Protein AF-A0A838D7S0-F1 (afdb_monomer)

Structure (mmCIF, N/CA/C/O backbone):
data_AF-A0A838D7S0-F1
#
_entry.id   AF-A0A838D7S0-F1
#
loop_
_atom_site.group_PDB
_atom_site.id
_atom_site.type_symbol
_atom_site.label_atom_id
_atom_site.label_alt_id
_atom_site.label_comp_id
_atom_site.label_asym_id
_atom_site.label_entity_id
_atom_site.label_seq_id
_atom_site.pdbx_PDB_ins_code
_atom_site.Cartn_x
_atom_site.Cartn_y
_atom_site.Cartn_z
_atom_site.occupancy
_atom_site.B_iso_or_equiv
_atom_site.auth_seq_id
_atom_site.auth_comp_id
_atom_site.auth_asym_id
_atom_site.auth_atom_id
_atom_site.pdbx_PDB_model_num
ATOM 1 N N . MET A 1 1 ? -41.558 -46.606 50.117 1.00 39.88 1 MET A N 1
ATOM 2 C CA . MET A 1 1 ? -41.302 -47.837 49.340 1.00 39.88 1 MET A CA 1
ATOM 3 C C . MET A 1 1 ? -42.315 -47.843 48.198 1.00 39.88 1 MET A C 1
ATOM 5 O O . MET A 1 1 ? -43.481 -48.029 48.476 1.00 39.88 1 MET A O 1
ATOM 9 N N . GLY A 1 2 ? -42.023 -47.501 46.951 1.00 41.69 2 GLY A N 1
ATOM 10 C CA . GLY A 1 2 ? -40.808 -47.025 46.317 1.00 41.69 2 GLY A CA 1
ATOM 11 C C . GLY A 1 2 ? -41.135 -46.586 44.879 1.00 41.69 2 GLY A C 1
ATOM 12 O O . GLY A 1 2 ? -41.833 -47.300 44.173 1.00 41.69 2 GLY A O 1
ATOM 13 N N . ILE A 1 3 ? -40.565 -45.432 44.517 1.00 38.88 3 ILE A N 1
ATOM 14 C CA . ILE A 1 3 ? -39.981 -45.065 43.216 1.00 38.88 3 ILE A CA 1
ATOM 15 C C . ILE A 1 3 ? -40.944 -44.690 42.070 1.00 38.88 3 ILE A C 1
ATOM 17 O O . ILE A 1 3 ? -41.401 -45.521 41.290 1.00 38.88 3 ILE A O 1
ATOM 21 N N . GLU A 1 4 ? -41.126 -43.371 41.928 1.00 37.75 4 GLU A N 1
ATOM 22 C CA . GLU A 1 4 ? -41.475 -42.669 40.6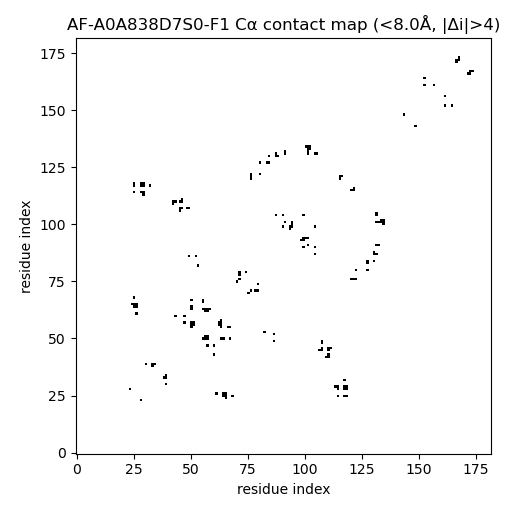89 1.00 37.75 4 GLU A CA 1
ATOM 23 C C . GLU A 1 4 ? -40.394 -42.905 39.620 1.00 37.75 4 GLU A C 1
ATOM 25 O O . GLU A 1 4 ? -39.225 -42.564 39.814 1.00 37.75 4 GLU A O 1
ATOM 30 N N . LEU A 1 5 ? -40.774 -43.461 38.467 1.00 42.19 5 LEU A N 1
ATOM 31 C CA . LEU A 1 5 ? -39.909 -43.519 37.288 1.00 42.19 5 LEU A CA 1
ATOM 32 C C . LEU A 1 5 ? -40.133 -42.267 36.438 1.00 42.19 5 LEU A C 1
ATOM 34 O O . LEU A 1 5 ? -40.951 -42.234 35.519 1.00 42.19 5 LEU A O 1
ATOM 38 N N . VAL A 1 6 ? -39.371 -41.228 36.781 1.00 43.28 6 VAL A N 1
ATOM 39 C CA . VAL A 1 6 ? -39.124 -40.047 35.951 1.00 43.28 6 VAL A CA 1
ATOM 40 C C . VAL A 1 6 ? -38.513 -40.514 34.628 1.00 43.28 6 VAL A C 1
ATOM 42 O O . VAL A 1 6 ? -37.365 -40.952 34.571 1.00 43.28 6 VAL A O 1
ATOM 45 N N . ASN A 1 7 ? -39.287 -40.432 33.549 1.00 43.03 7 ASN A N 1
ATOM 46 C CA . ASN A 1 7 ? -38.827 -40.746 32.202 1.00 43.03 7 ASN A CA 1
ATOM 47 C C . ASN A 1 7 ? -38.016 -39.557 31.657 1.00 43.03 7 ASN A C 1
ATOM 49 O O . ASN A 1 7 ? -38.547 -38.686 30.968 1.00 43.03 7 ASN A O 1
ATOM 53 N N . GLN A 1 8 ? -36.730 -39.504 32.013 1.00 41.41 8 GLN A N 1
ATOM 54 C CA . GLN A 1 8 ? -35.749 -38.612 31.397 1.00 41.41 8 GLN A CA 1
ATOM 55 C C . GLN A 1 8 ? -35.474 -39.090 29.966 1.00 41.41 8 GLN A C 1
ATOM 57 O O . GLN A 1 8 ? -34.645 -39.969 29.731 1.00 41.41 8 GLN A O 1
ATOM 62 N N . ARG A 1 9 ? -36.173 -38.515 28.983 1.00 39.78 9 ARG A N 1
ATOM 63 C CA . ARG A 1 9 ? -35.708 -38.561 27.594 1.00 39.78 9 ARG A CA 1
ATOM 64 C C . ARG A 1 9 ? -34.723 -37.419 27.397 1.00 39.78 9 ARG A C 1
ATOM 66 O O . ARG A 1 9 ? -35.103 -36.257 27.406 1.00 39.78 9 ARG A O 1
ATOM 73 N N . ASN A 1 10 ? -33.461 -37.810 27.261 1.00 39.22 10 ASN A N 1
ATOM 74 C CA . ASN A 1 10 ? -32.309 -36.979 26.946 1.00 39.22 10 ASN A CA 1
ATOM 75 C C . ASN A 1 10 ? -32.583 -36.047 25.754 1.00 39.22 10 ASN A C 1
ATOM 77 O O . ASN A 1 10 ? -32.476 -36.461 24.598 1.00 39.22 10 ASN A O 1
ATOM 81 N N . GLU A 1 11 ? -32.872 -34.778 26.029 1.00 40.34 11 GLU A N 1
ATOM 82 C CA . GLU A 1 11 ? -32.582 -33.711 25.079 1.00 40.34 11 GLU A CA 1
ATOM 83 C C . GLU A 1 11 ? -31.060 -33.600 24.997 1.00 40.34 11 GLU A C 1
ATOM 85 O O . GLU A 1 11 ? -30.373 -33.245 25.955 1.00 40.34 11 GLU A O 1
ATOM 90 N N . SER A 1 12 ? -30.519 -34.013 23.854 1.00 40.84 12 SER A N 1
ATOM 91 C CA . SER A 1 12 ? -29.107 -33.824 23.541 1.00 40.84 12 SER A CA 1
ATOM 92 C C . SER A 1 12 ? -28.822 -32.321 23.589 1.00 40.84 12 SER A C 1
ATOM 94 O O . SER A 1 12 ? -29.556 -31.575 22.936 1.00 40.84 12 SER A O 1
ATOM 96 N N . PRO A 1 13 ? -27.812 -31.840 24.336 1.00 39.81 13 PRO A N 1
ATOM 97 C CA . PRO A 1 13 ? -27.506 -30.422 24.342 1.00 39.81 13 PRO A CA 1
ATOM 98 C C . PRO A 1 13 ? -27.085 -30.041 22.926 1.00 39.81 13 PRO A C 1
ATOM 100 O O . PRO A 1 13 ? -26.080 -30.537 22.409 1.00 39.81 13 PRO A O 1
ATOM 103 N N . ASP A 1 14 ? -27.908 -29.198 22.300 1.00 44.81 14 ASP A N 1
ATOM 104 C CA . ASP A 1 14 ? -27.671 -28.565 21.011 1.00 44.81 14 ASP A CA 1
ATOM 105 C C . ASP A 1 14 ? -26.300 -27.885 21.097 1.00 44.81 14 ASP A C 1
ATOM 107 O O . ASP A 1 14 ? -26.139 -26.785 21.626 1.00 44.81 14 ASP A O 1
ATOM 111 N N . THR A 1 15 ? -25.262 -28.594 20.654 1.00 42.12 15 THR A N 1
ATOM 112 C CA . THR A 1 15 ? -23.859 -28.167 20.689 1.00 42.12 15 THR A CA 1
ATOM 113 C C . THR A 1 15 ? -23.619 -27.213 19.527 1.00 42.12 15 THR A C 1
ATOM 115 O O . THR A 1 15 ? -22.670 -27.318 18.760 1.00 42.12 15 THR A O 1
ATOM 118 N N . ARG A 1 16 ? -24.480 -26.202 19.420 1.00 42.88 16 ARG A N 1
ATOM 119 C CA . ARG A 1 16 ? -24.091 -24.907 18.888 1.00 42.88 16 ARG A CA 1
ATOM 120 C C . ARG A 1 16 ? -23.391 -24.189 20.026 1.00 42.88 16 ARG A C 1
ATOM 122 O O . ARG A 1 16 ? -23.948 -23.296 20.657 1.00 42.88 16 ARG A O 1
ATOM 129 N N . THR A 1 17 ? -22.159 -24.608 20.307 1.00 44.75 17 THR A N 1
ATOM 130 C CA . THR A 1 17 ? -21.203 -23.755 21.002 1.00 44.75 17 THR A CA 1
ATOM 131 C C . THR A 1 17 ? -21.136 -22.462 20.204 1.00 44.75 17 THR A C 1
ATOM 133 O O . THR A 1 17 ? -20.552 -22.378 19.125 1.00 44.75 17 THR A O 1
ATOM 136 N N . LEU A 1 18 ? -21.852 -21.457 20.703 1.00 46.03 18 LEU A N 1
ATOM 137 C CA . LEU A 1 18 ? -21.754 -20.083 20.267 1.00 46.03 18 LEU A CA 1
ATOM 138 C C . LEU A 1 18 ? -20.298 -19.700 20.498 1.00 46.03 18 LEU A C 1
ATOM 140 O O . LEU A 1 18 ? -19.928 -19.326 21.610 1.00 46.03 18 LEU A O 1
ATOM 144 N N . PHE A 1 19 ? -19.455 -19.845 19.471 1.00 40.81 19 PHE A N 1
ATOM 145 C CA . PHE A 1 19 ? -18.160 -19.188 19.460 1.00 40.81 19 PHE A CA 1
ATOM 146 C C . PHE A 1 19 ? -18.445 -17.744 19.872 1.00 40.81 19 PHE A C 1
ATOM 148 O O . PHE A 1 19 ? -19.265 -17.097 19.203 1.00 40.81 19 PHE A O 1
ATOM 155 N N . PRO A 1 20 ? -17.874 -17.246 20.986 1.00 42.69 20 PRO A N 1
ATOM 156 C CA . PRO A 1 20 ? -18.066 -15.856 21.345 1.00 42.69 20 PRO A CA 1
ATOM 157 C C . PRO A 1 20 ? -17.643 -15.066 20.113 1.00 42.69 20 PRO A C 1
ATOM 159 O O . PRO A 1 20 ? -16.525 -15.241 19.625 1.00 42.69 20 PRO A O 1
ATOM 162 N N . LYS A 1 21 ? -18.569 -14.295 19.527 1.00 44.12 21 LYS A N 1
ATOM 163 C CA . LYS A 1 21 ? -18.275 -13.447 18.370 1.00 44.12 21 LYS A CA 1
ATOM 164 C C . LYS A 1 21 ? -17.252 -12.418 18.841 1.00 44.12 21 LYS A C 1
ATOM 166 O O . LYS A 1 21 ? -17.620 -11.346 19.310 1.00 44.12 21 LYS A O 1
ATOM 171 N N . SER A 1 22 ? -15.974 -12.783 18.775 1.00 50.28 22 SER A N 1
ATOM 172 C CA . SER A 1 22 ? -14.856 -11.899 19.059 1.00 50.28 22 SER A CA 1
ATOM 173 C C . SER A 1 22 ? -15.034 -10.671 18.176 1.00 50.28 22 SER A C 1
ATOM 175 O O . SER A 1 22 ? -15.249 -10.802 16.963 1.00 50.28 22 SER A O 1
ATOM 177 N N . LYS A 1 23 ? -15.042 -9.478 18.783 1.00 59.78 23 LYS A N 1
ATOM 178 C CA . LYS A 1 23 ? -15.070 -8.225 18.027 1.00 59.78 23 LYS A CA 1
ATOM 179 C C . LYS A 1 23 ? -13.881 -8.264 17.071 1.00 59.78 23 LYS A C 1
ATOM 181 O O . LYS A 1 23 ? -12.736 -8.267 17.507 1.00 59.78 23 LYS A O 1
ATOM 186 N N . LYS A 1 24 ? -14.160 -8.324 15.768 1.00 75.81 24 LYS A N 1
ATOM 187 C CA . LYS A 1 24 ? -13.118 -8.317 14.741 1.00 75.81 24 LYS A CA 1
ATOM 188 C C . LYS A 1 24 ? -12.356 -6.993 14.832 1.00 75.81 24 LYS A C 1
ATOM 190 O O . LYS A 1 24 ? -12.928 -5.950 14.514 1.00 75.81 24 LYS A O 1
ATOM 195 N N . THR A 1 25 ? -11.099 -7.047 15.275 1.00 88.75 25 THR A N 1
ATOM 196 C CA . THR A 1 25 ? -10.176 -5.901 15.313 1.00 88.75 25 THR A CA 1
ATOM 197 C C . THR A 1 25 ? -9.914 -5.383 13.902 1.00 88.75 25 THR A C 1
ATOM 199 O O . THR A 1 25 ? -10.112 -6.117 12.922 1.00 88.75 25 THR A O 1
ATOM 202 N N . ALA A 1 26 ? -9.462 -4.133 13.783 1.00 89.12 26 ALA A N 1
ATOM 203 C CA . ALA A 1 26 ? -9.186 -3.526 12.484 1.00 89.12 26 ALA A CA 1
ATOM 204 C C . ALA A 1 26 ? -8.096 -4.296 11.722 1.00 89.12 26 ALA A C 1
ATOM 206 O O . ALA A 1 26 ? -8.210 -4.536 10.514 1.00 89.12 26 ALA A O 1
ATOM 207 N N . TYR A 1 27 ? -7.091 -4.782 12.458 1.00 91.38 27 TYR A N 1
ATOM 208 C CA . TYR A 1 27 ? -6.093 -5.708 11.938 1.00 91.38 27 TYR A CA 1
ATOM 209 C C . TYR A 1 27 ? -6.699 -7.038 11.460 1.00 91.38 27 TYR A C 1
ATOM 211 O O . TYR A 1 27 ? -6.363 -7.487 10.365 1.00 91.38 27 TYR A O 1
ATOM 219 N N . SER A 1 28 ? -7.627 -7.655 12.206 1.00 90.81 28 SER A N 1
ATOM 220 C CA . SER A 1 28 ? -8.234 -8.932 11.785 1.00 90.81 28 SER A CA 1
ATOM 221 C C . SER A 1 28 ? -9.015 -8.821 10.470 1.00 90.81 28 SER A C 1
ATOM 223 O O . SER A 1 28 ? -8.996 -9.742 9.655 1.00 90.81 28 SER A O 1
ATOM 225 N N . LYS A 1 29 ? -9.684 -7.683 10.227 1.00 92.06 29 LYS A N 1
ATOM 226 C CA . LYS A 1 29 ? -10.385 -7.432 8.959 1.00 92.06 29 LYS A CA 1
ATOM 227 C C . LYS A 1 29 ? -9.392 -7.283 7.809 1.00 92.06 29 LYS A C 1
ATOM 229 O O . LYS A 1 29 ? -9.607 -7.830 6.733 1.00 92.06 29 LYS A O 1
ATOM 234 N N . PHE A 1 30 ? -8.286 -6.586 8.048 1.00 92.50 30 PHE A N 1
ATOM 235 C CA . PHE A 1 30 ? -7.215 -6.433 7.071 1.00 92.50 30 PHE A CA 1
ATOM 236 C C . PHE A 1 30 ? -6.531 -7.763 6.734 1.00 92.50 30 PHE A C 1
ATOM 238 O O . PHE A 1 30 ? -6.361 -8.086 5.560 1.00 92.50 30 PHE A O 1
ATOM 245 N N . SER A 1 31 ? -6.176 -8.559 7.744 1.00 90.62 31 SER A N 1
ATOM 246 C CA . SER A 1 31 ? -5.520 -9.853 7.546 1.00 90.62 31 SER A CA 1
ATOM 247 C C . SER A 1 31 ? -6.441 -10.872 6.873 1.00 90.62 31 SER A C 1
ATOM 249 O O . SER A 1 31 ? -5.974 -11.633 6.027 1.00 90.62 31 SER A O 1
ATOM 251 N N . TYR A 1 32 ? -7.748 -10.827 7.161 1.00 90.81 32 TYR A N 1
ATOM 252 C CA . TYR A 1 32 ? -8.770 -11.641 6.495 1.00 90.81 32 TYR A CA 1
ATOM 253 C C . TYR A 1 32 ? -8.793 -11.450 4.970 1.00 90.81 32 TYR A C 1
ATOM 255 O O . TYR A 1 32 ? -9.043 -12.402 4.236 1.00 90.81 32 TYR A O 1
ATOM 263 N N . ALA A 1 33 ? -8.493 -10.247 4.478 1.00 89.00 33 ALA A N 1
ATOM 264 C CA . ALA A 1 33 ? -8.512 -9.951 3.048 1.00 89.00 33 ALA A CA 1
ATOM 265 C C . ALA A 1 33 ? -7.305 -10.512 2.275 1.00 89.00 33 ALA A C 1
ATOM 267 O O . ALA A 1 33 ? -7.304 -10.507 1.044 1.00 89.00 33 ALA A O 1
ATOM 268 N N . ILE A 1 34 ? -6.262 -10.975 2.974 1.00 91.75 34 ILE A N 1
ATOM 269 C CA . ILE A 1 34 ? -4.997 -11.400 2.368 1.00 91.75 34 ILE A CA 1
ATOM 270 C C . ILE A 1 34 ? -4.839 -12.920 2.481 1.00 91.75 34 ILE A C 1
ATOM 272 O O . ILE A 1 34 ? -4.482 -13.455 3.535 1.00 91.75 34 ILE A O 1
ATOM 276 N N . ALA A 1 35 ? -5.038 -13.609 1.354 1.00 84.88 35 ALA A N 1
ATOM 277 C CA . ALA A 1 35 ? -4.985 -15.069 1.280 1.00 84.88 35 ALA A CA 1
ATOM 278 C C . ALA A 1 35 ? -3.569 -15.654 1.460 1.00 84.88 35 ALA A C 1
ATOM 280 O O . ALA A 1 35 ? -3.398 -16.649 2.155 1.00 84.88 35 ALA A O 1
ATOM 281 N N . SER A 1 36 ? -2.548 -15.044 0.846 1.00 90.81 36 SER A N 1
ATOM 282 C CA . SER A 1 36 ? -1.164 -15.544 0.867 1.00 90.81 36 SER A CA 1
ATOM 283 C C . SER A 1 36 ? -0.353 -14.934 2.012 1.00 90.81 36 SER A C 1
ATOM 285 O O . SER A 1 36 ? -0.296 -13.711 2.150 1.00 90.81 36 SER A O 1
ATOM 287 N N . GLU A 1 37 ? 0.344 -15.775 2.777 1.00 88.19 37 GLU A N 1
ATOM 288 C CA . GLU A 1 37 ? 1.256 -15.353 3.851 1.00 88.19 37 GLU A CA 1
ATOM 289 C C . GLU A 1 37 ? 2.377 -14.440 3.336 1.00 88.19 37 GLU A C 1
ATOM 291 O O . GLU A 1 37 ? 2.598 -13.362 3.880 1.00 88.19 37 GLU A O 1
ATOM 296 N N . GLN A 1 38 ? 2.985 -14.780 2.196 1.00 87.81 38 GLN A N 1
ATOM 297 C CA . GLN A 1 38 ? 4.019 -13.948 1.567 1.00 87.81 38 GLN A CA 1
ATOM 298 C C . GLN A 1 38 ? 3.499 -12.544 1.222 1.00 87.81 38 GLN A C 1
ATOM 300 O O . GLN A 1 38 ? 4.190 -11.538 1.402 1.00 87.81 38 GLN A O 1
ATOM 305 N N . THR A 1 39 ? 2.254 -12.457 0.741 1.00 90.88 39 THR A N 1
ATOM 306 C CA . THR A 1 39 ? 1.619 -11.164 0.447 1.00 90.88 39 THR A CA 1
ATOM 307 C C . THR A 1 39 ? 1.339 -10.395 1.733 1.00 90.88 39 THR A C 1
ATOM 309 O O . THR A 1 39 ? 1.524 -9.180 1.770 1.00 90.88 39 THR A O 1
ATOM 312 N N . ARG A 1 40 ? 0.941 -11.088 2.803 1.00 91.75 40 ARG A N 1
ATOM 313 C CA . ARG A 1 40 ? 0.694 -10.483 4.114 1.00 91.75 40 ARG A CA 1
ATOM 314 C C . ARG A 1 40 ? 1.965 -9.863 4.674 1.00 91.75 40 ARG A C 1
ATOM 316 O O . ARG A 1 40 ? 1.954 -8.675 4.983 1.00 91.75 40 ARG A O 1
ATOM 323 N N . ASP A 1 41 ? 3.066 -10.603 4.690 1.00 91.88 41 ASP A N 1
ATOM 324 C CA . ASP A 1 41 ? 4.368 -10.109 5.144 1.00 91.88 41 ASP A CA 1
ATOM 325 C C . ASP A 1 41 ? 4.835 -8.900 4.338 1.00 91.88 41 ASP A C 1
ATOM 327 O O . ASP A 1 41 ? 5.301 -7.900 4.895 1.00 91.88 41 ASP A O 1
ATOM 331 N N . TYR A 1 42 ? 4.670 -8.958 3.014 1.00 92.94 42 TYR A N 1
ATOM 332 C CA . TYR A 1 42 ? 4.970 -7.828 2.147 1.00 92.94 42 TYR A CA 1
ATOM 333 C C . TYR A 1 42 ? 4.139 -6.594 2.526 1.00 92.94 42 TYR A C 1
ATOM 335 O O . TYR A 1 42 ? 4.692 -5.505 2.688 1.00 92.94 42 TYR A O 1
ATOM 343 N N . TYR A 1 43 ? 2.826 -6.752 2.704 1.00 94.94 43 TYR A N 1
ATOM 344 C CA . TYR A 1 43 ? 1.912 -5.658 3.035 1.00 94.94 43 TYR A CA 1
ATOM 345 C C . TYR A 1 43 ? 2.219 -5.068 4.414 1.00 94.94 43 TYR A C 1
ATOM 347 O O . TYR A 1 43 ? 2.303 -3.847 4.534 1.00 94.94 43 TYR A O 1
ATOM 355 N N . VAL A 1 44 ? 2.470 -5.912 5.420 1.00 94.44 44 VAL A N 1
ATOM 356 C CA . VAL A 1 44 ? 2.873 -5.505 6.775 1.00 94.44 44 VAL A CA 1
ATOM 357 C C . VAL A 1 44 ? 4.142 -4.657 6.719 1.00 94.44 44 VAL A C 1
ATOM 359 O O . VAL A 1 44 ? 4.152 -3.526 7.203 1.00 94.44 44 VAL A O 1
ATOM 362 N N . ARG A 1 45 ? 5.202 -5.144 6.058 1.00 94.81 45 ARG A N 1
ATOM 363 C CA . ARG A 1 45 ? 6.469 -4.401 5.922 1.00 94.81 45 ARG A CA 1
ATOM 364 C C . ARG A 1 45 ? 6.271 -3.042 5.254 1.00 94.81 45 ARG A C 1
ATOM 366 O O . ARG A 1 45 ? 6.908 -2.070 5.645 1.00 94.81 45 ARG A O 1
ATOM 373 N N . LYS A 1 46 ? 5.406 -2.960 4.237 1.00 95.00 46 LYS A N 1
ATOM 374 C CA . LYS A 1 46 ? 5.129 -1.707 3.518 1.00 95.00 46 LYS A CA 1
ATOM 375 C C . LYS A 1 46 ? 4.256 -0.741 4.313 1.00 95.00 46 LYS A C 1
ATOM 377 O O . LYS A 1 46 ? 4.489 0.458 4.223 1.00 95.00 46 LYS A O 1
ATOM 382 N N . PHE A 1 47 ? 3.312 -1.236 5.104 1.00 96.00 47 PHE A N 1
ATOM 383 C CA . PHE A 1 47 ? 2.458 -0.402 5.946 1.00 96.00 47 PHE A CA 1
ATOM 384 C C . PHE A 1 47 ? 3.231 0.137 7.162 1.00 96.00 47 PHE A C 1
ATOM 386 O O . PHE A 1 47 ? 3.106 1.313 7.485 1.00 96.00 47 PHE A O 1
ATOM 393 N N . LYS A 1 48 ? 4.140 -0.641 7.766 1.00 96.25 48 LYS A N 1
ATOM 394 C CA . LYS A 1 48 ? 5.007 -0.159 8.864 1.00 96.25 48 LYS A CA 1
ATOM 395 C C . LYS A 1 48 ? 5.734 1.154 8.546 1.00 96.25 48 LYS A C 1
ATOM 397 O O . LYS A 1 48 ? 5.887 1.982 9.432 1.00 96.25 48 LYS A O 1
ATOM 402 N N . VAL A 1 49 ? 6.112 1.372 7.284 1.00 95.62 49 VAL A N 1
ATOM 403 C CA . VAL A 1 49 ? 6.738 2.623 6.815 1.00 95.62 49 VAL A CA 1
ATOM 404 C C . VAL A 1 49 ? 5.820 3.838 6.989 1.00 95.62 49 VAL A C 1
ATOM 406 O O . VAL A 1 49 ? 6.295 4.935 7.264 1.00 95.62 49 VAL A O 1
ATOM 409 N N . PHE A 1 50 ? 4.513 3.658 6.812 1.00 96.06 50 PHE A N 1
ATOM 410 C CA . PHE A 1 50 ? 3.530 4.717 7.009 1.00 96.06 50 PHE A CA 1
ATOM 411 C C . PHE A 1 50 ? 3.199 4.923 8.491 1.00 96.06 50 PHE A C 1
ATOM 413 O O . PHE A 1 50 ? 3.092 6.063 8.920 1.00 96.06 50 PHE A O 1
ATOM 420 N N . LEU A 1 51 ? 3.124 3.852 9.291 1.00 95.38 51 LEU A N 1
ATOM 421 C CA . LEU A 1 51 ? 2.978 3.985 10.749 1.00 95.38 51 LEU A CA 1
ATOM 422 C C . LEU A 1 51 ? 4.152 4.758 11.357 1.00 95.38 51 LEU A C 1
ATOM 424 O O . LEU A 1 51 ? 3.946 5.679 12.133 1.00 95.38 51 LEU A O 1
ATOM 428 N N . GLU A 1 52 ? 5.372 4.441 10.924 1.00 95.94 52 GLU A N 1
ATOM 429 C CA . GLU A 1 52 ? 6.583 5.157 11.327 1.00 95.94 52 GLU A CA 1
ATOM 430 C C . GLU A 1 52 ? 6.562 6.634 10.921 1.00 95.94 52 GLU A C 1
ATOM 432 O O . GLU A 1 52 ? 7.048 7.474 11.668 1.00 95.94 52 GLU A O 1
ATOM 437 N N . TYR A 1 53 ? 5.976 6.964 9.766 1.00 95.62 53 TYR A N 1
ATOM 438 C CA . TYR A 1 53 ? 5.803 8.355 9.343 1.00 95.62 53 TYR A CA 1
ATOM 439 C C . TYR A 1 53 ? 4.835 9.133 10.239 1.00 95.62 53 TYR A C 1
ATOM 441 O O . TYR A 1 53 ? 5.078 10.301 10.514 1.00 95.62 53 TYR A O 1
ATOM 449 N N . LEU A 1 54 ? 3.764 8.486 10.702 1.00 94.62 54 LEU A N 1
ATOM 450 C CA . LEU A 1 54 ? 2.801 9.071 11.640 1.00 94.62 54 LEU A CA 1
ATOM 451 C C . LEU A 1 54 ? 3.274 9.017 13.100 1.00 94.62 54 LEU A C 1
ATOM 453 O O . LEU A 1 54 ? 2.497 9.333 13.994 1.00 94.62 54 LEU A O 1
ATOM 457 N N . GLU A 1 55 ? 4.509 8.565 13.344 1.00 94.56 55 GLU A N 1
ATOM 458 C CA . GLU A 1 55 ? 5.071 8.357 14.685 1.00 94.56 55 GLU A CA 1
ATOM 459 C C . GLU A 1 55 ? 4.241 7.386 15.552 1.00 94.56 55 GLU A C 1
ATOM 461 O O . GLU A 1 55 ? 4.310 7.386 16.780 1.00 94.56 55 GLU A O 1
ATOM 466 N N . ILE A 1 56 ? 3.483 6.500 14.901 1.00 93.19 56 ILE A N 1
ATOM 467 C CA . ILE A 1 56 ? 2.700 5.447 15.545 1.00 93.19 56 ILE A CA 1
ATOM 468 C C . ILE A 1 56 ? 3.606 4.229 15.790 1.00 93.19 56 ILE A C 1
ATOM 470 O O . ILE A 1 56 ? 4.366 3.836 14.894 1.00 93.19 56 ILE A O 1
ATOM 474 N N . PRO A 1 57 ? 3.521 3.574 16.967 1.00 92.12 57 PRO A N 1
ATOM 475 C CA . PRO A 1 57 ? 4.251 2.341 17.233 1.00 92.12 57 PRO A CA 1
ATOM 476 C C . PRO A 1 57 ? 4.028 1.296 16.134 1.00 92.12 57 PRO A C 1
ATOM 478 O O . PRO A 1 57 ? 2.904 0.903 15.838 1.00 92.12 57 PRO A O 1
ATOM 481 N N . LYS A 1 58 ? 5.118 0.841 15.510 1.00 89.12 58 LYS A N 1
ATOM 482 C CA . LYS A 1 58 ? 5.080 -0.127 14.399 1.00 89.12 58 LYS A CA 1
ATOM 483 C C . LYS A 1 58 ? 5.237 -1.585 14.841 1.00 89.12 58 LYS A C 1
ATOM 485 O O . LYS A 1 58 ? 5.064 -2.483 14.016 1.00 89.12 58 LYS A O 1
ATOM 490 N N . GLU A 1 59 ? 5.582 -1.806 16.111 1.00 89.25 59 GLU A N 1
ATOM 491 C CA . GLU A 1 59 ? 5.713 -3.124 16.734 1.00 89.25 59 GLU A CA 1
ATOM 492 C C . GLU A 1 59 ? 5.010 -3.142 18.104 1.00 89.25 59 GLU A C 1
ATOM 494 O O . GLU A 1 59 ? 5.283 -2.257 18.917 1.00 89.25 59 GLU A O 1
ATOM 499 N N . PRO A 1 60 ? 4.167 -4.150 18.380 1.00 91.56 60 PRO A N 1
ATOM 500 C CA . PRO A 1 60 ? 3.652 -5.119 17.413 1.00 91.56 60 PRO A CA 1
ATOM 501 C C . PRO A 1 60 ? 2.761 -4.428 16.362 1.00 91.56 60 PRO A C 1
ATOM 503 O O . PRO A 1 60 ? 2.053 -3.465 16.644 1.00 91.56 60 PRO A O 1
ATOM 506 N N . PHE A 1 61 ? 2.814 -4.907 15.115 1.00 91.56 61 PHE A N 1
ATOM 507 C CA . PHE A 1 61 ? 2.101 -4.279 13.991 1.00 91.56 61 PHE A CA 1
ATOM 508 C C . PHE A 1 61 ? 0.587 -4.173 14.212 1.00 91.56 61 PHE A C 1
ATOM 510 O O . PHE A 1 61 ? -0.031 -3.194 13.800 1.00 91.56 61 PHE A O 1
ATOM 517 N N . GLU A 1 62 ? 0.001 -5.190 14.843 1.00 92.69 62 GLU A N 1
ATOM 518 C CA . GLU A 1 62 ? -1.426 -5.231 15.153 1.00 92.69 62 GLU A CA 1
ATOM 519 C C . GLU A 1 62 ? -1.853 -4.031 16.006 1.00 92.69 62 GLU A C 1
ATOM 521 O O . GLU A 1 62 ? -2.802 -3.335 15.640 1.00 92.69 62 GLU A O 1
ATOM 526 N N . ASP A 1 63 ? -1.111 -3.740 17.075 1.00 91.88 63 ASP A N 1
ATOM 527 C CA . ASP A 1 63 ? -1.408 -2.629 17.981 1.00 91.88 63 ASP A CA 1
ATOM 528 C C . ASP A 1 63 ? -1.291 -1.288 17.259 1.00 91.88 63 ASP A C 1
ATOM 530 O O . ASP A 1 63 ? -2.181 -0.450 17.376 1.00 91.88 63 ASP A O 1
ATOM 534 N N .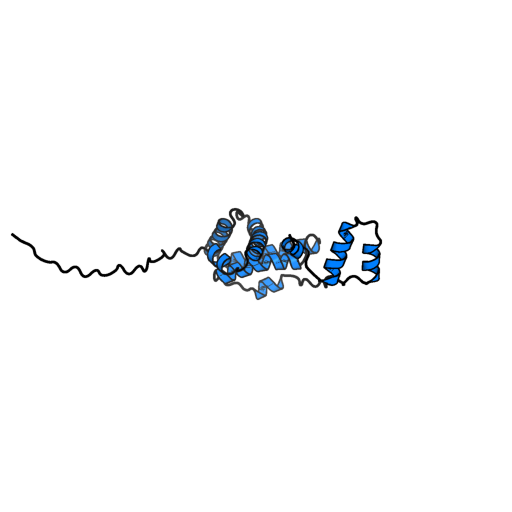 GLY A 1 64 ? -0.255 -1.111 16.433 1.00 92.94 64 GLY A N 1
ATOM 535 C CA . GLY A 1 64 ? -0.070 0.109 15.645 1.00 92.94 64 GLY A CA 1
ATOM 536 C C . GLY A 1 64 ? -1.222 0.392 14.683 1.00 92.94 64 GLY A C 1
ATOM 537 O O . GLY A 1 64 ? -1.695 1.522 14.569 1.00 92.94 64 GLY A O 1
ATOM 538 N N . VAL A 1 65 ? -1.718 -0.639 13.997 1.00 93.88 65 VAL A N 1
ATOM 539 C CA . VAL A 1 65 ? -2.836 -0.501 13.054 1.00 93.88 65 VAL A CA 1
ATOM 540 C C . VAL A 1 65 ? -4.168 -0.278 13.773 1.00 93.88 65 VAL A C 1
ATOM 542 O O . VAL A 1 65 ? -5.009 0.482 13.289 1.00 93.88 65 VAL A O 1
ATOM 545 N N . ASN A 1 66 ? -4.371 -0.917 14.926 1.00 93.69 66 ASN A N 1
ATOM 546 C CA . ASN A 1 66 ? -5.557 -0.686 15.745 1.00 93.69 66 ASN A CA 1
ATOM 547 C C . ASN A 1 66 ? -5.545 0.732 16.348 1.00 93.69 66 ASN A C 1
ATOM 549 O O . ASN A 1 66 ? -6.563 1.415 16.269 1.00 93.69 66 ASN A O 1
ATOM 553 N N . LEU A 1 67 ? -4.394 1.218 16.832 1.00 94.06 67 LEU A N 1
ATOM 554 C CA . LEU A 1 67 ? -4.226 2.595 17.311 1.00 94.06 67 LEU A CA 1
ATOM 555 C C . LEU A 1 67 ? -4.507 3.606 16.197 1.00 94.06 67 LEU A C 1
ATOM 557 O O . LEU A 1 67 ? -5.239 4.570 16.403 1.00 94.06 67 LEU A O 1
ATOM 561 N N . LEU A 1 68 ? -3.978 3.355 14.995 1.00 95.00 68 LEU A N 1
ATOM 562 C CA . LEU A 1 68 ? -4.280 4.178 13.829 1.00 95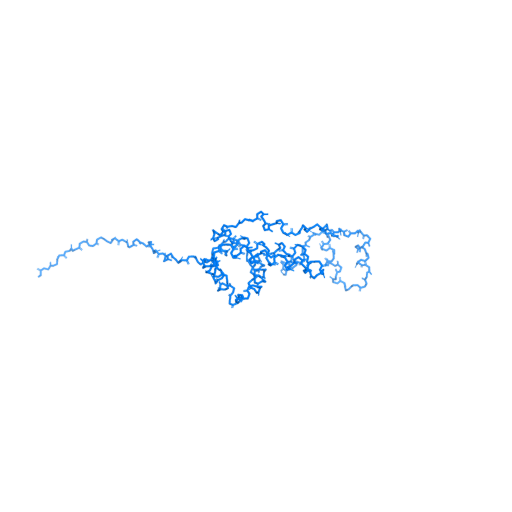.00 68 LEU A CA 1
ATOM 563 C C . LEU A 1 68 ? -5.792 4.224 13.572 1.00 95.00 68 LEU A C 1
ATOM 565 O O . LEU A 1 68 ? -6.338 5.297 13.342 1.00 95.00 68 LEU A O 1
ATOM 569 N N . TYR A 1 69 ? -6.486 3.084 13.631 1.00 95.06 69 TYR A N 1
ATOM 570 C CA . TYR A 1 69 ? -7.940 3.051 13.460 1.00 95.06 69 TYR A CA 1
ATOM 571 C C . TYR A 1 69 ? -8.667 3.899 14.508 1.00 95.06 69 TYR A C 1
ATOM 573 O O . TYR A 1 69 ? -9.543 4.687 14.157 1.00 95.06 69 TYR A O 1
ATOM 581 N N . GLU A 1 70 ? -8.293 3.769 15.780 1.00 93.75 70 GLU A N 1
ATOM 582 C CA . GLU A 1 70 ? -8.860 4.557 16.879 1.00 93.75 70 GLU A CA 1
ATOM 583 C C . GLU A 1 70 ? -8.613 6.057 16.694 1.00 93.75 70 GLU A C 1
ATOM 585 O O . GLU A 1 70 ? -9.525 6.865 16.885 1.00 93.75 70 GLU A O 1
ATOM 590 N N . GLN A 1 71 ? -7.416 6.435 16.247 1.00 94.00 71 GLN A N 1
ATOM 591 C CA . GLN A 1 71 ? -7.076 7.822 15.956 1.00 94.00 71 GLN A CA 1
ATOM 592 C C . GLN A 1 71 ? -7.917 8.383 14.803 1.00 94.00 71 GLN A C 1
ATOM 594 O O . GLN A 1 71 ? -8.451 9.483 14.920 1.00 94.00 71 GLN A O 1
ATOM 599 N N . ILE A 1 72 ? -8.145 7.602 13.742 1.00 94.50 72 ILE A N 1
ATOM 600 C CA . ILE A 1 72 ? -9.043 7.985 12.640 1.00 94.50 72 ILE A CA 1
ATOM 601 C C . ILE A 1 72 ? -10.481 8.178 13.140 1.00 94.50 72 ILE A C 1
ATOM 603 O O . ILE A 1 72 ? -11.161 9.101 12.699 1.00 94.50 72 ILE A O 1
ATOM 607 N N . GLN A 1 73 ? -10.962 7.334 14.057 1.00 93.38 73 GLN A N 1
ATOM 608 C CA . GLN A 1 73 ? -12.301 7.495 14.638 1.00 93.38 73 GLN A CA 1
ATOM 609 C C . GLN A 1 73 ? -12.409 8.756 15.505 1.00 93.38 73 GLN A C 1
ATOM 611 O O . GLN A 1 73 ? -13.464 9.385 15.542 1.00 93.38 73 GLN A O 1
ATOM 616 N N . LYS A 1 74 ? -11.325 9.134 16.192 1.00 94.19 74 LYS A N 1
ATOM 617 C CA . LYS A 1 74 ? -11.279 10.302 17.078 1.00 94.19 74 LYS A CA 1
ATOM 618 C C . LYS A 1 74 ? -11.126 11.623 16.320 1.00 94.19 74 LYS A C 1
ATOM 620 O O . LYS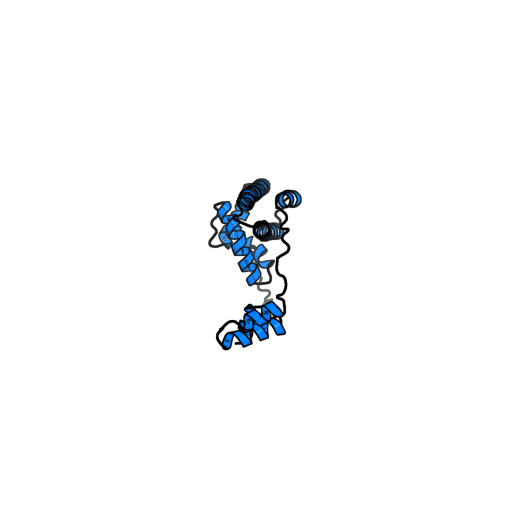 A 1 74 ? -11.830 12.579 16.624 1.00 94.19 74 LYS A O 1
ATOM 625 N N . GLU A 1 75 ? -10.191 11.688 15.377 1.00 93.50 75 GLU A N 1
ATOM 626 C CA . GLU A 1 75 ? -9.829 12.911 14.641 1.00 93.50 75 GLU A CA 1
ATOM 627 C C . GLU A 1 75 ? -10.607 13.060 13.325 1.00 93.50 75 GLU A C 1
ATOM 629 O O . GLU A 1 75 ? -10.704 14.149 12.758 1.00 93.50 75 GLU A O 1
ATOM 634 N N . GLY A 1 76 ? -11.218 11.972 12.856 1.00 92.19 76 GLY A N 1
ATOM 635 C CA . GLY A 1 76 ? -12.020 11.924 11.645 1.00 92.19 76 GLY A CA 1
ATOM 636 C C . GLY A 1 76 ? -11.233 11.507 10.401 1.00 92.19 76 GLY A C 1
ATOM 637 O O . GLY A 1 76 ? -10.003 11.468 10.351 1.00 92.19 76 GLY A O 1
ATOM 638 N N . THR A 1 77 ? -11.976 11.203 9.335 1.00 92.81 77 THR A N 1
ATOM 639 C CA . THR A 1 77 ? -11.399 10.761 8.054 1.00 92.81 77 THR A CA 1
ATOM 640 C C . THR A 1 77 ? -10.656 11.873 7.315 1.00 92.81 77 THR A C 1
ATOM 642 O O . THR A 1 77 ? -9.792 11.581 6.488 1.00 92.81 77 THR A O 1
ATOM 645 N N . GLN A 1 78 ? -10.965 13.139 7.614 1.00 93.06 78 GLN A N 1
ATOM 646 C CA . GLN A 1 78 ? -10.292 14.289 7.017 1.00 93.06 78 GLN A CA 1
ATOM 647 C C . GLN A 1 78 ? -8.826 14.363 7.450 1.00 93.06 78 GLN A C 1
ATOM 649 O O . GLN A 1 78 ? -7.960 14.420 6.580 1.00 93.06 78 GLN A O 1
ATOM 654 N N . TRP A 1 79 ? -8.554 14.262 8.756 1.00 95.44 79 TRP A N 1
ATOM 655 C CA . TRP A 1 79 ? -7.191 14.211 9.290 1.00 95.44 79 TRP A CA 1
ATOM 656 C C . TRP A 1 79 ? -6.366 13.119 8.603 1.00 95.44 79 TRP A C 1
ATOM 658 O O . TRP A 1 79 ? -5.274 13.365 8.096 1.00 95.44 79 TRP A O 1
ATOM 668 N N . PHE A 1 80 ? -6.932 11.917 8.489 1.00 95.44 80 PHE A N 1
ATOM 669 C CA . PHE A 1 80 ? -6.245 10.801 7.847 1.00 95.44 80 PHE A CA 1
ATOM 670 C C . PHE A 1 80 ? -5.973 11.044 6.359 1.00 95.44 80 PHE A C 1
ATOM 672 O O . PHE A 1 80 ? -4.924 10.664 5.838 1.00 95.44 80 PHE A O 1
ATOM 679 N N . SER A 1 81 ? -6.920 11.678 5.660 1.00 94.44 81 SER A N 1
ATOM 680 C CA . SER A 1 81 ? -6.740 12.062 4.262 1.00 94.44 81 SER A CA 1
ATOM 681 C C . SER A 1 81 ? -5.603 13.069 4.100 1.00 94.44 81 SER A C 1
ATOM 683 O O . SER A 1 81 ? -4.828 12.937 3.155 1.00 94.44 81 SER A O 1
ATOM 685 N N . GLU A 1 82 ? -5.511 14.061 4.983 1.00 95.19 82 GLU A N 1
ATOM 686 C CA . GLU A 1 82 ? -4.446 15.070 4.988 1.00 95.19 82 GLU A CA 1
ATOM 687 C C . GLU A 1 82 ? -3.091 14.416 5.287 1.00 95.19 82 GLU A C 1
ATOM 689 O O . GLU A 1 82 ? -2.180 14.508 4.467 1.00 95.19 82 GLU A O 1
ATOM 694 N N . ALA A 1 83 ? -3.008 13.600 6.341 1.00 95.81 83 ALA A N 1
ATOM 695 C CA . ALA A 1 83 ? -1.799 12.865 6.707 1.00 95.81 83 ALA A CA 1
ATOM 696 C C . ALA A 1 83 ? -1.291 11.938 5.582 1.00 95.81 83 ALA A C 1
ATOM 698 O O . ALA A 1 83 ? -0.087 11.821 5.331 1.00 95.81 83 ALA A O 1
ATOM 699 N N . LEU A 1 84 ? -2.203 11.286 4.849 1.00 95.50 84 LEU A N 1
ATOM 700 C CA . LEU A 1 84 ? -1.843 10.455 3.699 1.00 95.50 84 LEU A CA 1
ATOM 701 C C . LEU A 1 84 ? -1.379 11.289 2.491 1.00 95.50 84 LEU A C 1
ATOM 703 O O . LEU A 1 84 ? -0.515 10.840 1.732 1.00 95.50 84 LEU A O 1
ATOM 707 N N . ILE A 1 85 ? -1.937 12.486 2.292 1.00 95.25 85 ILE A N 1
ATOM 708 C CA . ILE A 1 85 ? -1.483 13.421 1.256 1.00 95.25 85 ILE A CA 1
ATOM 709 C C . ILE A 1 85 ? -0.078 13.929 1.586 1.00 95.25 85 ILE A C 1
ATOM 711 O O . ILE A 1 85 ? 0.782 13.881 0.703 1.00 95.25 85 ILE A O 1
ATOM 715 N N . ASP A 1 86 ? 0.177 14.327 2.830 1.00 96.00 86 ASP A N 1
ATOM 716 C CA . ASP A 1 86 ? 1.484 14.810 3.286 1.00 96.00 86 ASP A CA 1
ATOM 717 C C . ASP A 1 86 ? 2.560 13.735 3.115 1.00 96.00 86 ASP A C 1
ATOM 719 O O . ASP A 1 86 ? 3.594 13.973 2.482 1.00 96.00 86 ASP A O 1
ATOM 723 N N . PHE A 1 87 ? 2.249 12.492 3.498 1.00 96.31 87 PHE A N 1
ATOM 724 C CA . PHE A 1 87 ? 3.114 11.344 3.229 1.00 96.31 87 PHE A CA 1
ATOM 725 C C . PHE A 1 87 ? 3.454 11.202 1.737 1.00 96.31 87 PHE A C 1
ATOM 727 O O . PHE A 1 87 ? 4.610 10.981 1.360 1.00 96.31 87 PHE A O 1
ATOM 734 N N . ILE A 1 88 ? 2.462 11.334 0.850 1.00 94.88 88 ILE A N 1
ATOM 735 C CA . ILE A 1 88 ? 2.684 11.254 -0.599 1.00 94.88 88 ILE A CA 1
ATOM 736 C C . ILE A 1 88 ? 3.546 12.424 -1.086 1.00 94.88 88 ILE A C 1
ATOM 738 O O . ILE A 1 88 ? 4.427 12.209 -1.922 1.00 94.88 88 ILE A O 1
ATOM 742 N N . VAL A 1 89 ? 3.319 13.643 -0.595 1.00 94.81 89 VAL A N 1
ATOM 743 C CA . VAL A 1 89 ? 4.096 14.838 -0.960 1.00 94.81 89 VAL A CA 1
ATOM 744 C C . VAL A 1 89 ? 5.561 14.676 -0.557 1.00 94.81 89 VAL A C 1
ATOM 746 O O . VAL A 1 89 ? 6.444 14.852 -1.404 1.00 94.81 89 VAL A O 1
ATOM 749 N N . ASP A 1 90 ? 5.835 14.237 0.667 1.00 94.81 90 ASP A N 1
ATOM 750 C CA . ASP A 1 90 ? 7.198 14.012 1.155 1.00 94.81 90 ASP A CA 1
ATOM 751 C C . ASP A 1 90 ? 7.917 12.930 0.350 1.00 94.81 90 ASP A C 1
ATOM 753 O O . ASP A 1 90 ? 9.062 13.090 -0.090 1.00 94.81 90 ASP A O 1
ATOM 757 N N . TYR A 1 91 ? 7.231 11.821 0.067 1.00 93.62 91 TYR A N 1
ATOM 758 C CA . TYR A 1 91 ? 7.815 10.750 -0.730 1.00 93.62 91 TYR A CA 1
ATOM 759 C C . TYR A 1 91 ? 8.002 11.152 -2.196 1.00 93.62 91 TYR A C 1
ATOM 761 O O . TYR A 1 91 ? 8.948 10.685 -2.833 1.00 93.62 91 TYR A O 1
ATOM 769 N N . LYS A 1 92 ? 7.201 12.073 -2.744 1.00 92.81 92 LYS A N 1
ATOM 770 C CA . LYS A 1 92 ? 7.486 12.667 -4.061 1.00 92.81 92 LYS A CA 1
ATOM 771 C C . LYS A 1 92 ? 8.786 13.453 -4.059 1.00 92.81 92 LYS A C 1
ATOM 773 O O . LYS A 1 92 ? 9.553 13.318 -5.011 1.00 92.81 92 LYS A O 1
ATOM 778 N N . GLN A 1 93 ? 9.083 14.208 -3.003 1.00 93.12 93 GLN A N 1
ATOM 779 C CA . GLN A 1 93 ? 10.375 14.887 -2.894 1.00 93.12 93 GLN A CA 1
ATOM 780 C C . GLN A 1 93 ? 11.533 13.877 -2.864 1.00 93.12 93 GLN A C 1
ATOM 782 O O . GLN A 1 93 ? 12.535 14.067 -3.558 1.00 93.12 93 GLN A O 1
ATOM 787 N N . LYS A 1 94 ? 11.376 12.751 -2.152 1.00 90.94 94 LYS A N 1
ATOM 788 C CA . LYS A 1 94 ? 12.357 11.647 -2.154 1.00 90.94 94 LYS A CA 1
ATOM 789 C C . LYS A 1 94 ? 12.529 11.008 -3.542 1.00 90.94 94 LYS A C 1
ATOM 791 O O . LYS A 1 94 ? 13.650 10.655 -3.914 1.00 90.94 94 LYS A O 1
ATOM 796 N N . ILE A 1 95 ? 11.457 10.899 -4.335 1.00 90.88 95 ILE A N 1
ATOM 797 C CA . ILE A 1 95 ? 11.521 10.449 -5.741 1.00 90.88 95 ILE A CA 1
ATOM 798 C C . ILE A 1 95 ? 12.323 11.440 -6.590 1.00 90.88 95 ILE A C 1
ATOM 800 O O . ILE A 1 95 ? 13.194 11.018 -7.350 1.00 90.88 95 ILE A O 1
ATOM 804 N N . THR A 1 96 ? 12.078 12.746 -6.447 1.00 90.12 96 THR A N 1
ATOM 805 C CA . THR A 1 96 ? 12.834 13.791 -7.161 1.00 90.12 96 THR A CA 1
ATOM 806 C C . THR A 1 96 ? 14.324 13.728 -6.821 1.00 90.12 96 THR A C 1
ATOM 808 O O . THR A 1 96 ? 15.168 13.835 -7.707 1.00 90.12 96 THR A O 1
ATOM 811 N N . ARG A 1 97 ? 14.655 13.442 -5.555 1.00 92.75 97 ARG A N 1
ATOM 812 C CA . ARG A 1 97 ? 16.027 13.197 -5.076 1.00 92.75 97 ARG A CA 1
ATOM 813 C C . ARG A 1 97 ? 16.597 11.828 -5.486 1.00 92.75 97 ARG A C 1
ATOM 815 O O . ARG A 1 97 ? 17.694 11.483 -5.062 1.00 92.75 97 ARG A O 1
ATOM 822 N N . LYS A 1 98 ? 15.872 11.037 -6.289 1.00 87.38 98 LYS A N 1
ATOM 823 C CA . LYS A 1 98 ? 16.237 9.682 -6.752 1.00 87.38 98 LYS A CA 1
ATOM 824 C C . LYS A 1 98 ? 16.521 8.671 -5.627 1.00 87.38 98 LYS A C 1
ATOM 826 O O . LYS A 1 98 ? 17.145 7.647 -5.879 1.00 87.38 98 LYS A O 1
ATOM 831 N N . GLN A 1 99 ? 16.026 8.912 -4.412 1.00 89.06 99 GLN A N 1
ATOM 832 C CA . GLN A 1 99 ? 16.202 8.000 -3.272 1.00 89.06 99 GLN A CA 1
ATOM 833 C C . GLN A 1 99 ? 15.278 6.782 -3.361 1.00 89.06 99 GLN A C 1
ATOM 835 O O . GLN A 1 99 ? 15.601 5.701 -2.880 1.00 89.06 99 GLN A O 1
ATOM 840 N N . ILE A 1 100 ? 14.111 6.958 -3.982 1.00 89.31 100 ILE A N 1
ATOM 841 C CA . ILE A 1 100 ? 13.107 5.911 -4.171 1.00 89.31 100 ILE A CA 1
ATOM 842 C C . ILE A 1 100 ? 12.480 6.017 -5.562 1.00 89.31 100 ILE A C 1
ATOM 844 O O . ILE A 1 100 ? 12.572 7.044 -6.236 1.00 89.31 100 ILE A O 1
ATOM 848 N N . THR A 1 101 ? 11.795 4.957 -5.991 1.00 88.00 101 THR A N 1
ATOM 849 C CA . THR A 1 101 ? 11.070 4.950 -7.267 1.00 88.00 101 THR A CA 1
ATOM 850 C C . THR A 1 101 ? 9.586 5.271 -7.078 1.00 88.00 101 THR A C 1
ATOM 852 O O . THR A 1 101 ? 9.003 5.001 -6.025 1.00 88.00 101 THR A O 1
ATOM 855 N N . ALA A 1 102 ? 8.935 5.762 -8.137 1.00 89.38 102 ALA A N 1
ATOM 856 C CA . ALA A 1 102 ? 7.478 5.929 -8.171 1.00 89.38 102 ALA A CA 1
ATOM 857 C C . ALA A 1 102 ? 6.719 4.608 -7.927 1.00 89.38 102 ALA A C 1
ATOM 859 O O . ALA A 1 102 ? 5.648 4.607 -7.320 1.00 89.38 102 ALA A O 1
ATOM 860 N N . GLY A 1 103 ? 7.292 3.474 -8.353 1.00 89.31 103 GLY A N 1
ATOM 861 C CA . GLY A 1 103 ? 6.733 2.147 -8.084 1.00 89.31 103 GLY A CA 1
ATOM 862 C C . GLY A 1 103 ? 6.753 1.808 -6.593 1.00 89.31 103 GLY A C 1
ATOM 863 O O . GLY A 1 103 ? 5.775 1.283 -6.066 1.00 89.31 103 GLY A O 1
ATOM 864 N N . THR A 1 104 ? 7.823 2.187 -5.888 1.00 90.94 104 THR A N 1
ATOM 865 C CA . THR A 1 104 ? 7.942 1.997 -4.438 1.00 90.94 104 THR A CA 1
ATOM 866 C C . THR A 1 104 ? 6.853 2.758 -3.681 1.00 90.94 104 THR A C 1
ATOM 868 O O . THR A 1 104 ? 6.187 2.165 -2.839 1.00 90.94 104 THR A O 1
ATOM 871 N N . LEU A 1 105 ? 6.608 4.030 -4.021 1.00 93.06 105 LEU A N 1
ATOM 872 C CA . LEU A 1 105 ? 5.540 4.823 -3.396 1.00 93.06 105 LEU A CA 1
ATOM 873 C C . LEU A 1 105 ? 4.154 4.206 -3.631 1.00 93.06 105 LEU A C 1
ATOM 875 O O . LEU A 1 105 ? 3.355 4.078 -2.706 1.00 93.06 105 LEU A O 1
ATOM 879 N N . ARG A 1 106 ? 3.889 3.730 -4.853 1.00 92.06 106 ARG A N 1
ATOM 880 C CA . ARG A 1 106 ? 2.649 3.004 -5.163 1.00 92.06 106 ARG A CA 1
ATOM 881 C C . ARG A 1 106 ? 2.495 1.733 -4.321 1.00 92.06 106 ARG A C 1
ATOM 883 O O . ARG A 1 106 ? 1.376 1.387 -3.951 1.00 92.06 106 ARG A O 1
ATOM 890 N N . ASN A 1 107 ? 3.592 1.051 -4.009 1.00 92.56 107 ASN A N 1
ATOM 891 C CA . ASN A 1 107 ? 3.570 -0.139 -3.164 1.00 92.56 107 ASN A CA 1
ATOM 892 C C . ASN A 1 107 ? 3.334 0.174 -1.680 1.00 92.56 107 ASN A C 1
ATOM 894 O O . ASN A 1 107 ? 2.765 -0.674 -1.005 1.00 92.56 107 ASN A O 1
ATOM 898 N N . TYR A 1 108 ? 3.704 1.360 -1.181 1.00 94.25 108 TYR A N 1
ATOM 899 C CA . TYR A 1 108 ? 3.300 1.816 0.160 1.00 94.25 108 TYR A CA 1
ATOM 900 C C . TYR A 1 108 ? 1.811 2.163 0.221 1.00 94.25 108 TYR A C 1
ATOM 902 O O . TYR A 1 108 ? 1.133 1.824 1.181 1.00 94.25 108 TYR A O 1
ATOM 910 N N . TYR A 1 109 ? 1.280 2.772 -0.839 1.00 94.06 109 TYR A N 1
ATOM 911 C CA . TYR A 1 109 ? -0.129 3.157 -0.925 1.00 94.06 109 TYR A CA 1
ATOM 912 C C . TYR A 1 109 ? -1.103 1.961 -0.919 1.00 94.06 109 TYR A C 1
ATOM 914 O O . TYR A 1 109 ? -2.153 2.014 -0.284 1.00 94.06 109 TYR A O 1
ATOM 922 N N . LYS A 1 110 ? -0.768 0.865 -1.615 1.00 93.56 110 LYS A N 1
ATOM 923 C CA . LYS A 1 110 ? -1.631 -0.327 -1.745 1.00 93.56 110 LYS A CA 1
ATOM 924 C C . LYS A 1 110 ? -2.117 -0.934 -0.414 1.00 93.56 110 LYS A C 1
ATOM 926 O O . LYS A 1 110 ? -3.329 -1.100 -0.284 1.00 93.56 110 LYS A O 1
ATOM 931 N N . PRO A 1 111 ? -1.243 -1.286 0.552 1.00 95.56 111 PRO A N 1
ATOM 932 C CA . PRO A 1 111 ? -1.680 -1.873 1.817 1.00 95.56 111 PRO A CA 1
ATOM 933 C C . PRO A 1 111 ? -2.548 -0.914 2.635 1.00 95.56 111 PRO A C 1
ATOM 935 O O . PRO A 1 111 ? -3.528 -1.356 3.222 1.00 95.56 111 PRO A O 1
ATOM 938 N N . ILE A 1 112 ? -2.249 0.390 2.610 1.00 95.88 112 ILE A N 1
ATOM 939 C CA . ILE A 1 112 ? -3.044 1.416 3.303 1.00 95.88 112 ILE A CA 1
ATOM 940 C C . ILE A 1 112 ? -4.454 1.478 2.709 1.00 95.88 112 ILE A C 1
ATOM 942 O O . ILE A 1 112 ? -5.444 1.465 3.436 1.00 95.88 112 ILE A O 1
ATOM 946 N N . LYS A 1 113 ? -4.560 1.466 1.374 1.00 95.62 113 LYS A 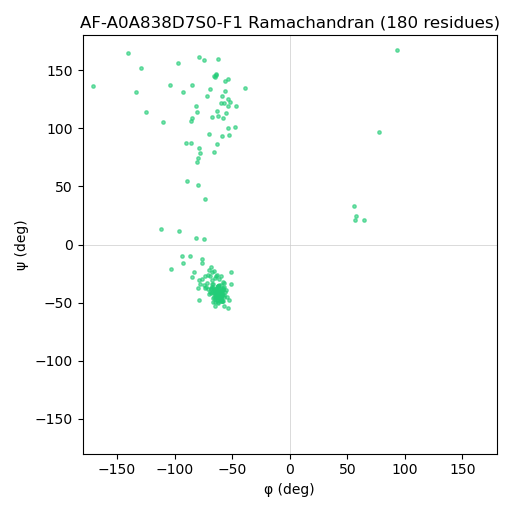N 1
ATOM 947 C CA . LYS A 1 113 ? -5.853 1.432 0.686 1.00 95.62 113 LYS A CA 1
ATOM 948 C C . LYS A 1 113 ? -6.667 0.193 1.067 1.00 95.62 113 LYS A C 1
ATOM 950 O O . LYS A 1 113 ? -7.833 0.329 1.417 1.00 95.62 113 LYS A O 1
ATOM 955 N N . LEU A 1 114 ? -6.048 -0.992 1.034 1.00 95.50 114 LEU A N 1
ATOM 956 C CA . LEU A 1 114 ? -6.711 -2.241 1.424 1.00 95.50 114 LEU A CA 1
ATOM 957 C C . LEU A 1 114 ? -7.208 -2.180 2.872 1.00 95.50 114 LEU A C 1
ATOM 959 O O . LEU A 1 114 ? -8.317 -2.611 3.160 1.00 95.50 114 LEU A O 1
ATOM 963 N N . PHE A 1 115 ? -6.403 -1.633 3.779 1.00 95.88 115 PHE A N 1
ATOM 964 C CA . PHE A 1 115 ? -6.793 -1.465 5.172 1.00 95.88 115 PHE A CA 1
ATOM 965 C C . PHE A 1 115 ? -8.036 -0.595 5.336 1.00 95.88 115 PHE A C 1
ATOM 967 O O . PHE A 1 115 ? -8.957 -0.990 6.048 1.00 95.88 115 PHE A O 1
ATOM 974 N N . CYS A 1 116 ? -8.084 0.547 4.656 1.00 95.38 116 CYS A N 1
ATOM 975 C CA . CYS A 1 116 ? -9.247 1.423 4.673 1.00 95.38 116 CYS A CA 1
ATOM 976 C C . CYS A 1 116 ? -10.481 0.757 4.056 1.00 95.38 116 CYS A C 1
ATOM 978 O O . CYS A 1 116 ? -11.551 0.823 4.654 1.00 95.38 116 CYS A O 1
ATOM 980 N N . ASP A 1 117 ? -10.320 0.072 2.918 1.00 94.56 117 ASP A N 1
ATOM 981 C CA . ASP A 1 117 ? -11.404 -0.659 2.254 1.00 94.56 117 ASP A CA 1
ATOM 982 C C . ASP A 1 117 ? -11.983 -1.751 3.185 1.00 94.56 117 ASP A C 1
ATOM 984 O O . ASP A 1 117 ? -13.196 -1.899 3.283 1.00 94.56 117 ASP A O 1
ATOM 988 N N . MET A 1 118 ? -11.136 -2.473 3.931 1.00 94.69 118 MET A N 1
ATOM 989 C CA . MET A 1 118 ? -11.560 -3.533 4.863 1.00 94.69 118 MET A CA 1
ATOM 990 C C . MET A 1 118 ? -12.162 -3.031 6.179 1.00 94.69 118 MET A C 1
ATOM 992 O O . MET A 1 118 ? -12.781 -3.806 6.912 1.00 94.69 118 MET A O 1
ATOM 996 N N . ASN A 1 119 ? -11.949 -1.760 6.505 1.00 93.69 119 ASN A N 1
ATOM 997 C CA . ASN A 1 119 ? -12.424 -1.129 7.732 1.00 93.69 119 ASN A CA 1
ATOM 998 C C . ASN A 1 119 ? -13.507 -0.072 7.481 1.00 93.69 119 ASN A C 1
ATOM 1000 O O . ASN A 1 119 ? -13.816 0.695 8.393 1.00 93.69 119 ASN A O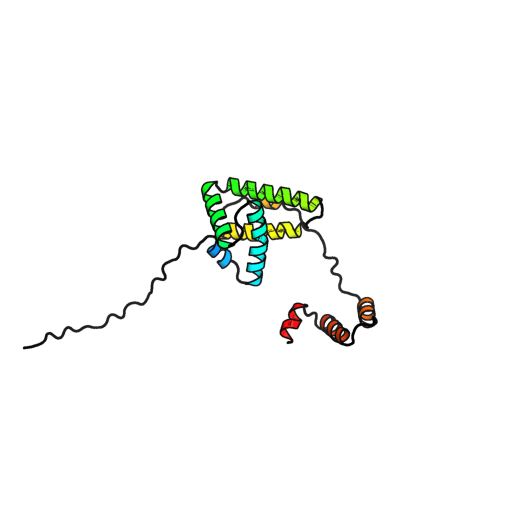 1
ATOM 1004 N N . ASP A 1 120 ? -14.075 -0.051 6.270 1.00 92.19 120 ASP A N 1
ATOM 1005 C CA . ASP A 1 120 ? -15.140 0.861 5.838 1.00 92.19 120 ASP A CA 1
ATOM 1006 C C . ASP A 1 120 ? -14.781 2.352 6.006 1.00 92.19 120 ASP A C 1
ATOM 1008 O O . ASP A 1 120 ? -15.631 3.202 6.271 1.00 92.19 120 ASP A O 1
ATOM 1012 N N . ILE A 1 121 ? -13.498 2.694 5.841 1.00 93.56 121 ILE A N 1
ATOM 1013 C CA . ILE A 1 121 ? -13.012 4.077 5.914 1.00 93.56 121 ILE A CA 1
ATOM 1014 C C . ILE A 1 121 ? -13.175 4.727 4.536 1.00 93.56 121 ILE A C 1
ATOM 1016 O O . ILE A 1 121 ? -12.418 4.456 3.600 1.00 93.56 121 ILE A O 1
ATOM 1020 N N . LEU A 1 122 ? -14.164 5.613 4.414 1.00 92.38 122 LEU A N 1
ATOM 1021 C CA . LEU A 1 122 ? -14.483 6.302 3.165 1.00 92.38 122 LEU A CA 1
ATOM 1022 C C . LEU A 1 122 ? -13.543 7.491 2.922 1.00 92.38 122 LEU A C 1
ATOM 1024 O O . LEU A 1 122 ? -13.590 8.496 3.631 1.00 92.38 122 LEU A O 1
ATOM 1028 N N . LEU A 1 123 ? -12.719 7.391 1.876 1.00 92.25 123 LEU A N 1
ATOM 1029 C CA . LEU A 1 123 ? -11.780 8.430 1.443 1.00 92.25 123 LEU A CA 1
ATOM 1030 C C . LEU A 1 123 ? -11.939 8.722 -0.048 1.00 92.25 123 LEU A C 1
ATOM 1032 O O . LEU A 1 123 ? -12.272 7.845 -0.851 1.00 92.25 123 LEU A O 1
ATOM 1036 N N . ASN A 1 124 ? -11.625 9.953 -0.458 1.00 92.75 124 ASN A N 1
ATOM 1037 C CA . ASN A 1 124 ? -11.587 10.308 -1.874 1.00 92.75 124 ASN A CA 1
ATOM 1038 C C . ASN A 1 124 ? -10.297 9.794 -2.532 1.00 92.75 124 ASN A C 1
ATOM 1040 O O . ASN A 1 124 ? -9.353 10.538 -2.802 1.00 92.75 124 ASN A O 1
ATOM 1044 N N . TRP A 1 125 ? -10.268 8.501 -2.849 1.00 92.69 125 TRP A N 1
ATOM 1045 C CA . TRP A 1 125 ? -9.110 7.862 -3.476 1.00 92.69 125 TRP A CA 1
ATOM 1046 C C . TRP A 1 125 ? -8.721 8.467 -4.826 1.00 92.69 125 TRP A C 1
ATOM 1048 O O . TRP A 1 125 ? -7.550 8.413 -5.195 1.00 92.69 125 TRP A O 1
ATOM 1058 N N . LYS A 1 126 ? -9.669 9.066 -5.565 1.00 90.81 126 LYS A N 1
ATOM 1059 C CA . LYS A 1 126 ? -9.378 9.741 -6.841 1.00 90.81 126 LYS A CA 1
ATOM 1060 C C . LYS A 1 126 ? -8.484 10.961 -6.628 1.00 90.81 126 LYS A C 1
ATOM 1062 O O . LYS A 1 126 ? -7.600 11.201 -7.447 1.00 90.81 126 LYS A O 1
ATOM 1067 N N . LEU A 1 127 ? -8.697 11.709 -5.544 1.00 90.81 127 LEU A N 1
ATOM 1068 C CA . LEU A 1 127 ? -7.852 12.840 -5.162 1.00 90.81 127 LEU A CA 1
ATOM 1069 C C . LEU A 1 127 ? -6.437 12.356 -4.815 1.00 90.81 127 LEU A C 1
ATOM 1071 O O . LEU A 1 127 ? -5.462 12.804 -5.411 1.00 90.81 127 LEU A O 1
ATOM 1075 N N . ILE A 1 128 ? -6.344 11.374 -3.919 1.00 91.19 128 ILE A N 1
ATOM 1076 C CA . ILE A 1 128 ? -5.075 10.847 -3.399 1.00 91.19 128 ILE A CA 1
ATOM 1077 C C . ILE A 1 128 ? -4.240 10.214 -4.524 1.00 91.19 128 ILE A C 1
ATOM 1079 O O . ILE A 1 128 ? -3.051 10.498 -4.675 1.00 91.19 128 ILE A O 1
ATOM 1083 N N . ALA A 1 129 ? -4.869 9.412 -5.388 1.00 88.50 129 ALA A N 1
ATOM 1084 C CA . ALA A 1 129 ? -4.188 8.729 -6.485 1.00 88.50 129 ALA A CA 1
ATOM 1085 C C . ALA A 1 129 ? -3.615 9.688 -7.543 1.00 88.50 129 ALA A C 1
ATOM 1087 O O . ALA A 1 129 ? -2.594 9.362 -8.148 1.00 88.50 129 ALA A O 1
ATOM 1088 N N . ARG A 1 130 ? -4.217 10.872 -7.751 1.00 90.50 130 ARG A N 1
ATOM 1089 C CA . ARG A 1 130 ? -3.672 11.908 -8.655 1.00 90.50 130 ARG A CA 1
ATOM 1090 C C . ARG A 1 130 ? -2.327 12.450 -8.175 1.00 90.50 130 ARG A C 1
ATOM 1092 O O . ARG A 1 130 ? -1.522 12.882 -8.996 1.00 90.50 130 ARG A O 1
ATOM 1099 N N . GLY A 1 131 ? -2.068 12.412 -6.868 1.00 87.25 131 GLY A N 1
ATOM 1100 C CA . GLY A 1 131 ? -0.788 12.816 -6.299 1.00 87.25 131 GLY A CA 1
ATOM 1101 C C . GLY A 1 131 ? 0.359 11.876 -6.677 1.00 87.25 131 GLY A C 1
ATOM 1102 O O . GLY A 1 131 ? 1.493 12.336 -6.818 1.00 87.25 131 GLY A O 1
ATOM 1103 N N . ILE A 1 132 ? 0.074 10.586 -6.885 1.00 89.44 132 ILE A N 1
ATOM 1104 C CA . ILE A 1 132 ? 1.080 9.532 -7.051 1.00 89.44 132 ILE A CA 1
ATOM 1105 C C . ILE A 1 132 ? 1.614 9.518 -8.496 1.00 89.44 132 ILE A C 1
ATOM 1107 O O . ILE A 1 132 ? 0.850 9.256 -9.430 1.00 89.44 132 ILE A O 1
ATOM 1111 N N . PRO A 1 133 ? 2.927 9.729 -8.718 1.00 87.25 133 PRO A N 1
ATOM 1112 C CA . PRO A 1 133 ? 3.503 9.708 -10.058 1.00 87.25 133 PRO A CA 1
ATOM 1113 C C . PRO A 1 133 ? 3.385 8.324 -10.712 1.00 87.25 133 PRO A C 1
ATOM 1115 O O . PRO A 1 133 ? 3.463 7.280 -10.057 1.00 87.25 133 PRO A O 1
ATOM 1118 N N . SER A 1 134 ? 3.223 8.304 -12.036 1.00 80.06 134 SER A N 1
ATOM 1119 C CA . SER A 1 134 ? 3.193 7.056 -12.801 1.00 80.06 134 SER A CA 1
ATOM 1120 C C . SER A 1 134 ? 4.587 6.432 -12.865 1.00 80.06 134 SER A C 1
ATOM 1122 O O . SER A 1 134 ? 5.543 7.065 -13.308 1.00 80.06 134 SER A O 1
ATOM 1124 N N . SER A 1 135 ? 4.705 5.155 -12.505 1.00 69.12 135 SER A N 1
ATOM 1125 C CA . SER A 1 135 ? 5.939 4.387 -12.672 1.00 69.12 135 SER A CA 1
ATOM 1126 C C . SER A 1 135 ? 6.073 3.897 -14.117 1.00 69.12 135 SER A C 1
ATOM 1128 O O . SER A 1 135 ? 5.891 2.716 -14.395 1.00 69.12 135 SER A O 1
ATOM 1130 N N . LYS A 1 136 ? 6.349 4.794 -15.068 1.00 60.16 136 LYS A N 1
ATOM 1131 C CA . LYS A 1 136 ? 6.721 4.378 -16.428 1.00 60.16 136 LYS A CA 1
ATOM 1132 C C . LYS A 1 136 ? 8.225 4.127 -16.473 1.00 60.16 136 LYS A C 1
ATOM 1134 O O . LYS A 1 136 ? 9.005 5.020 -16.780 1.00 60.16 136 LYS A O 1
ATOM 1139 N N . ARG A 1 137 ? 8.632 2.908 -16.135 1.00 59.19 137 ARG A N 1
ATOM 1140 C CA . ARG A 1 137 ? 9.883 2.334 -16.632 1.00 59.19 137 ARG A CA 1
ATOM 1141 C C . ARG A 1 137 ? 9.499 1.022 -17.289 1.00 59.19 137 ARG A C 1
ATOM 1143 O O . ARG A 1 137 ? 9.019 0.130 -16.597 1.00 59.19 137 ARG A O 1
ATOM 1150 N N . ALA A 1 138 ? 9.664 0.931 -18.606 1.00 55.56 138 ALA A N 1
ATOM 1151 C CA . ALA A 1 138 ? 9.851 -0.379 -19.206 1.00 55.56 138 ALA A CA 1
ATOM 1152 C C . ALA A 1 138 ? 11.077 -0.965 -18.499 1.00 55.56 138 ALA A C 1
ATOM 1154 O O . ALA A 1 138 ? 12.114 -0.298 -18.425 1.00 55.56 138 ALA A O 1
ATOM 1155 N N . ALA A 1 139 ? 10.928 -2.124 -17.862 1.00 57.09 139 ALA A N 1
ATOM 1156 C CA . ALA A 1 139 ? 12.095 -2.824 -17.364 1.00 57.09 139 ALA A CA 1
ATOM 1157 C C . ALA A 1 139 ? 13.012 -3.043 -18.574 1.00 57.09 139 ALA A C 1
ATOM 1159 O O . ALA A 1 139 ? 12.539 -3.477 -19.624 1.00 57.09 139 ALA A O 1
ATOM 1160 N N . MET A 1 140 ? 14.300 -2.725 -18.450 1.00 61.84 140 MET A N 1
ATOM 1161 C CA . MET A 1 140 ? 15.305 -3.090 -19.459 1.00 61.84 140 MET A CA 1
ATOM 1162 C C . MET A 1 140 ? 15.605 -4.598 -19.363 1.00 61.84 140 MET A C 1
ATOM 1164 O O . MET A 1 140 ? 16.752 -5.018 -19.431 1.00 61.84 140 MET A O 1
ATOM 1168 N N . ASP A 1 141 ? 14.568 -5.402 -19.131 1.00 71.06 141 ASP A N 1
ATOM 1169 C CA . ASP A 1 141 ? 14.609 -6.839 -18.876 1.00 71.06 141 ASP A CA 1
ATOM 1170 C C . ASP A 1 141 ? 14.522 -7.579 -20.211 1.00 71.06 141 ASP A C 1
ATOM 1172 O O . ASP A 1 141 ? 13.601 -8.344 -20.499 1.00 71.06 141 ASP A O 1
ATOM 1176 N N . ARG A 1 142 ? 15.441 -7.218 -21.112 1.00 83.56 142 ARG A N 1
ATOM 1177 C CA . ARG A 1 142 ? 15.578 -7.916 -22.383 1.00 83.56 142 ARG A CA 1
ATOM 1178 C C . ARG A 1 142 ? 16.132 -9.302 -22.079 1.00 83.56 142 ARG A C 1
ATOM 1180 O O . ARG A 1 142 ? 17.136 -9.415 -21.380 1.00 83.56 142 ARG A O 1
ATOM 1187 N N . ALA A 1 143 ? 15.538 -10.328 -22.679 1.00 84.94 143 ALA A N 1
ATOM 1188 C CA . ALA A 1 143 ? 16.136 -11.654 -22.679 1.00 84.94 143 ALA A CA 1
ATOM 1189 C C . ALA A 1 143 ? 17.583 -11.598 -23.224 1.00 84.94 143 ALA A C 1
ATOM 1191 O O . ALA A 1 143 ? 17.859 -10.828 -24.159 1.00 84.94 143 ALA A O 1
ATOM 1192 N N . PRO A 1 144 ? 18.511 -12.384 -22.649 1.00 87.88 144 PRO A N 1
ATOM 1193 C CA . PRO A 1 144 ? 19.865 -12.477 -23.167 1.00 87.88 144 PRO A CA 1
ATOM 1194 C C . PRO A 1 144 ? 19.856 -13.094 -24.572 1.00 87.88 144 PRO A C 1
ATOM 1196 O O . PRO A 1 144 ? 19.035 -13.951 -24.900 1.00 87.88 144 PRO A O 1
ATOM 1199 N N . THR A 1 145 ? 20.776 -12.641 -25.413 1.00 92.06 145 THR A N 1
ATOM 1200 C CA . THR A 1 145 ? 21.030 -13.212 -26.744 1.00 92.06 145 THR A CA 1
ATOM 1201 C C . THR A 1 145 ? 21.868 -14.481 -26.644 1.00 92.06 145 THR A C 1
ATOM 1203 O O . THR A 1 145 ? 22.557 -14.702 -25.650 1.00 92.06 145 THR A O 1
ATOM 1206 N N . LEU A 1 146 ? 21.852 -15.304 -27.697 1.00 91.38 146 LEU A N 1
ATOM 1207 C CA . LEU A 1 146 ? 22.665 -16.523 -27.756 1.00 91.38 146 LEU A CA 1
ATOM 1208 C C . LEU A 1 146 ? 24.158 -16.235 -27.542 1.00 91.38 146 LEU A C 1
ATOM 1210 O O . LEU A 1 146 ? 24.812 -16.963 -26.805 1.00 91.38 146 LEU A O 1
ATOM 1214 N N . ASP A 1 147 ? 24.672 -15.132 -28.087 1.00 92.94 147 ASP A N 1
ATOM 1215 C CA . ASP A 1 147 ? 26.076 -14.741 -27.916 1.00 92.94 147 ASP A CA 1
ATOM 1216 C C . ASP A 1 147 ? 26.405 -14.344 -26.470 1.00 92.94 147 ASP A C 1
ATOM 1218 O O . ASP A 1 147 ? 27.491 -14.629 -25.970 1.00 92.94 147 ASP A O 1
ATOM 1222 N N . GLU A 1 148 ? 25.474 -13.691 -25.772 1.00 89.81 148 GLU A N 1
ATOM 1223 C CA . GLU A 1 148 ? 25.627 -13.365 -24.349 1.00 89.81 148 GLU A CA 1
ATOM 1224 C C . GLU A 1 148 ? 25.595 -14.633 -23.488 1.00 89.81 148 GLU A C 1
ATOM 1226 O O . GLU A 1 148 ? 26.382 -14.750 -22.550 1.00 89.81 148 GLU A O 1
ATOM 1231 N N . ILE A 1 149 ? 24.745 -15.605 -23.835 1.00 89.94 149 ILE A N 1
ATOM 1232 C CA . ILE A 1 149 ? 24.691 -16.911 -23.166 1.00 89.94 149 ILE A CA 1
ATOM 1233 C C . ILE A 1 149 ? 25.988 -17.691 -23.408 1.00 89.94 149 ILE A C 1
ATOM 1235 O O . ILE A 1 149 ? 26.554 -18.223 -22.459 1.00 89.94 149 ILE A O 1
ATOM 1239 N N . HIS A 1 150 ? 26.503 -17.726 -24.640 1.00 89.88 150 HIS A N 1
ATOM 1240 C CA . HIS A 1 150 ? 27.779 -18.382 -24.938 1.00 89.88 150 HIS A CA 1
ATOM 1241 C C . HIS A 1 150 ? 28.935 -17.755 -24.161 1.00 89.88 150 HIS A C 1
ATOM 1243 O O . HIS A 1 150 ? 29.691 -18.483 -23.525 1.00 89.88 150 HIS A O 1
ATOM 1249 N N . LYS A 1 151 ? 29.002 -16.420 -24.084 1.00 88.50 151 LYS A N 1
ATOM 1250 C CA . LYS A 1 151 ? 29.996 -15.733 -23.246 1.00 88.50 151 LYS A CA 1
ATOM 1251 C C . LYS A 1 151 ? 29.902 -16.159 -21.781 1.00 88.50 151 LYS A C 1
ATOM 1253 O O . LYS A 1 151 ? 30.929 -16.429 -21.170 1.00 88.50 151 LYS A O 1
ATOM 1258 N N . LEU A 1 152 ? 28.693 -16.272 -21.221 1.00 85.06 152 LEU A N 1
ATOM 1259 C CA . LEU A 1 152 ? 28.491 -16.748 -19.844 1.00 85.06 152 LEU A CA 1
ATOM 1260 C C . LEU A 1 152 ? 28.987 -18.187 -19.626 1.00 85.06 152 LEU A C 1
ATOM 1262 O O . LEU A 1 152 ? 29.402 -18.519 -18.521 1.00 85.06 152 LEU A O 1
ATOM 1266 N N . LEU A 1 153 ? 28.953 -19.029 -20.662 1.00 86.12 153 LEU A N 1
ATOM 1267 C CA . LEU A 1 153 ? 29.447 -20.408 -20.616 1.00 86.12 153 LEU A CA 1
ATOM 1268 C C . LEU A 1 153 ? 30.965 -20.524 -20.846 1.00 86.12 153 LEU A C 1
ATOM 1270 O O . LEU A 1 153 ? 31.550 -21.531 -20.449 1.00 86.12 153 LEU A O 1
ATOM 1274 N N . GLU A 1 154 ? 31.579 -19.539 -21.507 1.00 83.62 154 GLU A N 1
ATOM 1275 C CA . GLU A 1 154 ? 33.013 -19.482 -21.831 1.00 83.62 154 GLU A CA 1
ATOM 1276 C C . GLU A 1 154 ? 33.874 -18.917 -20.696 1.00 83.62 154 GLU A C 1
ATOM 1278 O O . GLU A 1 154 ? 35.050 -19.272 -20.590 1.00 83.62 154 GLU A O 1
ATOM 1283 N N . PHE A 1 155 ? 33.319 -18.043 -19.844 1.00 70.81 155 PHE A N 1
ATOM 1284 C CA . PHE A 1 155 ? 34.047 -17.560 -18.670 1.00 70.81 155 PHE A CA 1
ATOM 1285 C C . PHE A 1 155 ? 34.491 -18.753 -17.811 1.00 70.81 155 PHE A C 1
ATOM 1287 O O . PHE A 1 155 ? 33.698 -19.687 -17.655 1.00 70.81 155 PHE A O 1
ATOM 1294 N N . PRO A 1 156 ? 35.715 -18.733 -17.232 1.00 62.91 156 PRO A N 1
ATOM 1295 C CA . PRO A 1 156 ? 36.203 -19.760 -16.316 1.00 62.91 156 PRO A CA 1
ATOM 1296 C C . PRO A 1 156 ? 35.364 -19.731 -15.041 1.00 62.91 156 PRO A C 1
ATOM 1298 O O . PRO A 1 156 ? 35.709 -19.144 -14.019 1.00 62.91 156 PRO A O 1
ATOM 1301 N N . THR A 1 157 ? 34.199 -20.335 -15.158 1.00 60.69 157 THR A N 1
ATOM 1302 C CA . THR A 1 157 ? 33.203 -20.485 -14.125 1.00 60.69 157 THR A CA 1
ATOM 1303 C C . THR A 1 157 ? 33.318 -21.932 -13.682 1.00 60.69 157 THR A 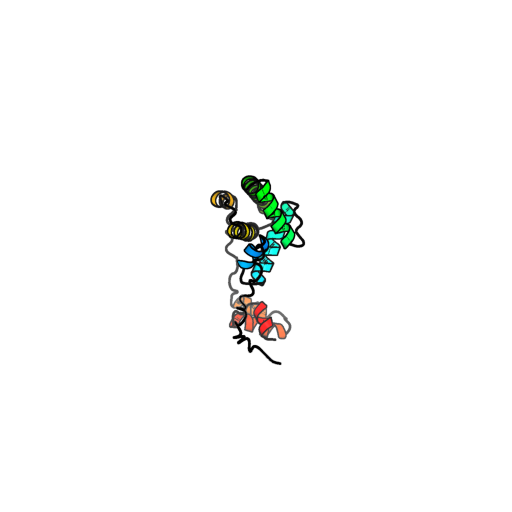C 1
ATOM 1305 O O . THR A 1 157 ? 33.497 -22.819 -14.518 1.00 60.69 157 THR A O 1
ATOM 1308 N N . ASP A 1 158 ? 33.273 -22.159 -12.372 1.00 73.69 158 ASP A N 1
ATOM 1309 C CA . ASP A 1 158 ? 33.195 -23.490 -11.767 1.00 73.69 158 ASP A CA 1
ATOM 1310 C C . ASP A 1 158 ? 32.258 -24.394 -12.599 1.00 73.69 158 ASP A C 1
ATOM 1312 O O . ASP A 1 158 ? 31.178 -23.958 -13.017 1.00 73.69 158 ASP A O 1
ATOM 1316 N N . GLU A 1 159 ? 32.672 -25.636 -12.870 1.00 77.50 159 GLU A N 1
ATOM 1317 C CA . GLU A 1 159 ? 31.943 -26.611 -13.700 1.00 77.50 159 GLU A CA 1
ATOM 1318 C C . GLU A 1 159 ? 30.478 -26.786 -13.266 1.00 77.50 159 GLU A C 1
ATOM 1320 O O . GLU A 1 159 ? 29.616 -27.130 -14.074 1.00 77.50 159 GLU A O 1
ATOM 1325 N N . ARG A 1 160 ? 30.185 -26.470 -12.001 1.00 82.62 160 ARG A N 1
ATOM 1326 C CA . ARG A 1 160 ? 28.860 -26.502 -11.373 1.00 82.62 160 ARG A CA 1
ATOM 1327 C C . ARG A 1 160 ? 27.912 -25.409 -11.861 1.00 82.62 160 ARG A C 1
ATOM 1329 O O . ARG A 1 160 ? 26.698 -25.596 -11.829 1.00 82.62 160 ARG A O 1
ATOM 1336 N N . VAL A 1 161 ? 28.428 -24.273 -12.326 1.00 86.62 161 VAL A N 1
ATOM 1337 C CA . VAL A 1 161 ? 27.604 -23.127 -12.746 1.00 86.62 161 VAL A CA 1
ATOM 1338 C C . VAL A 1 161 ? 27.023 -23.335 -14.142 1.00 86.62 161 VAL A C 1
ATOM 1340 O O . VAL A 1 161 ? 25.908 -22.900 -14.428 1.00 86.62 161 VAL A O 1
ATOM 1343 N N . LYS A 1 162 ? 27.728 -24.073 -15.001 1.00 88.06 162 LYS A N 1
ATOM 1344 C CA . LYS A 1 162 ? 27.281 -24.377 -16.364 1.00 88.06 162 LYS A CA 1
ATOM 1345 C C . LYS A 1 162 ? 25.939 -25.135 -16.399 1.00 88.06 162 LYS A C 1
ATOM 1347 O O . LYS A 1 162 ? 25.039 -24.673 -17.102 1.00 88.06 162 LYS A O 1
ATOM 1352 N N . PRO A 1 163 ? 25.736 -26.220 -15.624 1.00 89.31 163 PRO A N 1
ATOM 1353 C CA . PRO A 1 163 ? 24.428 -26.854 -15.473 1.00 89.31 163 PRO A CA 1
ATOM 1354 C C . PRO A 1 163 ? 23.337 -25.898 -14.980 1.00 89.31 163 PRO A C 1
ATOM 1356 O O . PRO A 1 163 ? 22.231 -25.930 -15.509 1.00 89.31 163 PRO A O 1
ATOM 1359 N N . ILE A 1 164 ? 23.641 -25.015 -14.022 1.00 89.12 164 ILE A N 1
ATOM 1360 C CA . ILE A 1 164 ? 22.668 -24.050 -13.481 1.00 89.12 164 ILE A CA 1
ATOM 1361 C C . ILE A 1 164 ? 22.194 -23.095 -14.583 1.00 89.12 164 ILE A C 1
ATOM 1363 O O . ILE A 1 164 ? 20.989 -22.952 -14.789 1.00 89.12 164 ILE A O 1
ATOM 1367 N N . ILE A 1 165 ? 23.124 -22.495 -15.337 1.00 89.50 165 ILE A N 1
ATOM 1368 C CA . ILE A 1 165 ? 22.802 -21.592 -16.454 1.00 89.50 165 ILE A CA 1
ATOM 1369 C C . ILE A 1 165 ? 21.952 -22.321 -17.500 1.00 89.50 165 ILE A C 1
ATOM 1371 O O . ILE A 1 165 ? 20.911 -21.811 -17.909 1.00 89.50 165 ILE A O 1
ATOM 1375 N N . LEU A 1 166 ? 22.362 -23.526 -17.910 1.00 90.25 166 LEU A N 1
ATOM 1376 C CA . LEU A 1 166 ? 21.654 -24.299 -18.931 1.00 90.25 166 LEU A CA 1
ATOM 1377 C C . LEU A 1 166 ? 20.239 -24.678 -18.493 1.00 90.25 166 LEU A C 1
ATOM 1379 O O . LEU A 1 166 ? 19.308 -24.544 -19.287 1.00 90.25 166 LEU A O 1
ATOM 1383 N N . VAL A 1 167 ? 20.050 -25.100 -17.240 1.00 91.19 167 VAL A N 1
ATOM 1384 C CA . VAL A 1 167 ? 18.719 -25.399 -16.698 1.00 91.19 167 VAL A CA 1
ATOM 1385 C C . VAL A 1 167 ? 17.862 -24.136 -16.681 1.00 91.19 167 VAL A C 1
ATOM 1387 O O . VAL A 1 167 ? 16.739 -24.178 -17.182 1.00 91.19 167 VAL A O 1
ATOM 1390 N N . MET A 1 168 ? 18.375 -23.003 -16.192 1.00 90.62 168 MET A N 1
A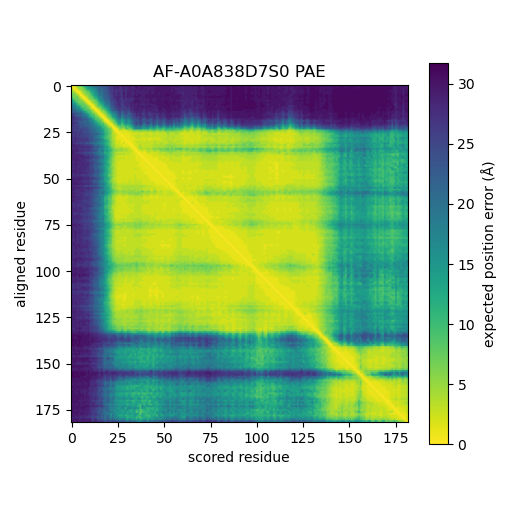TOM 1391 C CA . MET A 1 168 ? 17.606 -21.752 -16.135 1.00 90.62 168 MET A CA 1
ATOM 1392 C C . MET A 1 168 ? 17.211 -21.240 -17.526 1.00 90.62 168 MET A C 1
ATOM 1394 O O . MET A 1 168 ? 16.063 -20.847 -17.718 1.00 90.62 168 MET A O 1
ATOM 1398 N N . VAL A 1 169 ? 18.115 -21.297 -18.509 1.00 91.00 169 VAL A N 1
ATOM 1399 C CA . VAL A 1 169 ? 17.830 -20.882 -19.895 1.00 91.00 169 VAL A CA 1
ATOM 1400 C C . VAL A 1 169 ? 16.852 -21.837 -20.584 1.00 91.00 169 VAL A C 1
ATOM 1402 O O . VAL A 1 169 ? 15.958 -21.383 -21.291 1.00 91.00 169 VAL A O 1
ATOM 1405 N N . SER A 1 170 ? 16.993 -23.150 -20.376 1.00 91.56 170 SER A N 1
ATOM 1406 C CA . SER A 1 170 ? 16.184 -24.155 -21.087 1.00 91.56 170 SER A CA 1
ATOM 1407 C C . SER A 1 170 ? 14.773 -24.300 -20.520 1.00 91.56 170 SER A C 1
ATOM 1409 O O . SER A 1 170 ? 13.835 -24.581 -21.260 1.00 91.56 170 SER A O 1
ATOM 1411 N N . THR A 1 171 ? 14.618 -24.142 -19.204 1.00 91.38 171 THR A N 1
ATOM 1412 C CA . THR A 1 171 ? 13.339 -24.373 -18.509 1.00 91.38 171 THR A CA 1
ATOM 1413 C C . THR A 1 171 ? 12.608 -23.082 -18.151 1.00 91.38 171 THR A C 1
ATOM 1415 O O . THR A 1 171 ? 11.403 -23.112 -17.910 1.00 91.38 171 THR A O 1
ATOM 1418 N N . GLY A 1 172 ? 13.316 -21.949 -18.085 1.00 89.56 172 GLY A N 1
ATOM 1419 C CA . GLY A 1 172 ? 12.750 -20.678 -17.638 1.00 89.56 172 GLY A CA 1
ATOM 1420 C C . GLY A 1 172 ? 12.309 -20.674 -16.170 1.00 89.56 172 GLY A C 1
ATOM 1421 O O . GLY A 1 172 ? 11.458 -19.865 -15.794 1.00 89.56 172 GLY A O 1
ATOM 1422 N N . ILE A 1 173 ? 12.836 -21.579 -15.334 1.00 91.00 173 ILE A N 1
ATOM 1423 C CA . ILE A 1 173 ? 12.507 -21.611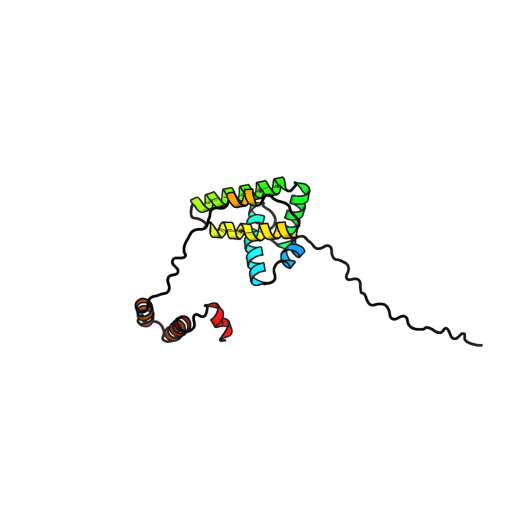 -13.904 1.00 91.00 173 ILE A CA 1
ATOM 1424 C C . ILE A 1 173 ? 13.017 -20.356 -13.184 1.00 91.00 173 ILE A C 1
ATOM 1426 O O . ILE A 1 173 ? 14.081 -19.815 -13.496 1.00 91.00 173 ILE A O 1
ATOM 1430 N N . ARG A 1 174 ? 12.255 -19.891 -12.189 1.00 87.62 174 ARG A N 1
ATOM 1431 C CA . ARG A 1 174 ? 12.676 -18.780 -11.321 1.00 87.62 174 ARG A CA 1
ATOM 1432 C C . ARG A 1 174 ? 13.746 -19.258 -10.341 1.00 87.62 174 ARG A C 1
ATOM 1434 O O . ARG A 1 174 ? 13.827 -20.449 -10.053 1.00 87.62 174 ARG A O 1
ATOM 1441 N N . MET A 1 175 ? 14.534 -18.335 -9.790 1.00 85.62 175 MET A N 1
ATOM 1442 C CA . MET A 1 175 ? 15.602 -18.675 -8.841 1.00 85.62 175 MET A CA 1
ATOM 1443 C C . MET A 1 175 ? 15.063 -19.436 -7.616 1.00 85.62 175 MET A C 1
ATOM 1445 O O . MET A 1 175 ? 15.678 -20.390 -7.159 1.00 85.62 175 MET A O 1
ATOM 1449 N N . GLU A 1 176 ? 13.869 -19.092 -7.142 1.00 86.00 176 GLU A N 1
ATOM 1450 C CA . GLU A 1 176 ? 13.218 -19.759 -6.010 1.00 86.00 176 GLU A CA 1
ATOM 1451 C C . GLU A 1 176 ? 12.778 -21.196 -6.333 1.00 86.00 176 GLU A C 1
ATOM 1453 O O . GLU A 1 176 ? 12.584 -22.008 -5.434 1.00 86.00 176 GLU A O 1
ATOM 1458 N N . SER A 1 177 ? 12.641 -21.555 -7.616 1.00 89.56 177 SER A N 1
ATOM 1459 C CA . SER A 1 177 ? 12.253 -22.915 -8.016 1.00 89.56 177 SER A CA 1
ATOM 1460 C C . SER A 1 177 ? 13.318 -23.958 -7.660 1.00 89.56 177 SER A C 1
ATOM 1462 O O . SER A 1 177 ? 12.987 -25.127 -7.481 1.00 89.56 177 SER A O 1
ATOM 1464 N N . TRP A 1 178 ? 14.577 -23.542 -7.493 1.00 87.75 178 TRP A N 1
ATOM 1465 C CA . TRP A 1 178 ? 15.663 -24.423 -7.063 1.00 87.75 178 TRP A CA 1
ATOM 1466 C C . TRP A 1 178 ? 15.452 -24.999 -5.659 1.00 87.75 178 TRP A C 1
ATOM 1468 O O . TRP A 1 178 ? 15.928 -26.096 -5.381 1.00 87.75 178 TRP A O 1
ATOM 1478 N N . GLU A 1 179 ? 14.700 -24.324 -4.783 1.00 88.31 179 GLU A N 1
ATOM 1479 C CA . GLU A 1 179 ? 14.411 -24.844 -3.440 1.00 88.31 179 GLU A CA 1
ATOM 1480 C C . GLU A 1 179 ? 13.516 -26.089 -3.455 1.00 88.31 179 GLU A C 1
ATOM 1482 O O . GLU A 1 179 ? 13.573 -26.887 -2.522 1.00 88.31 179 GLU A O 1
ATOM 1487 N N . TYR A 1 180 ? 12.734 -26.276 -4.522 1.00 86.00 180 TYR A N 1
ATOM 1488 C CA . TYR A 1 180 ? 11.863 -27.437 -4.720 1.00 86.00 180 TYR A CA 1
ATOM 1489 C C . TYR A 1 180 ? 12.579 -28.626 -5.373 1.00 86.00 180 TYR A C 1
ATOM 1491 O O . TYR A 1 180 ? 12.004 -29.707 -5.448 1.00 86.00 180 TYR A O 1
ATOM 1499 N N . LEU A 1 181 ? 13.808 -28.427 -5.863 1.00 79.12 181 LEU A N 1
ATOM 1500 C CA . LEU A 1 181 ? 14.650 -29.457 -6.486 1.00 79.12 181 LEU A CA 1
ATOM 1501 C C . LEU A 1 181 ? 15.647 -30.082 -5.490 1.00 79.12 181 LEU A C 1
ATOM 1503 O O . LEU A 1 181 ? 16.583 -30.759 -5.916 1.00 79.12 181 LEU A O 1
ATOM 1507 N N . LYS A 1 182 ? 15.469 -29.806 -4.191 1.00 63.28 182 LYS A N 1
ATOM 1508 C CA . LYS A 1 182 ? 16.250 -30.389 -3.092 1.00 63.28 182 LYS A CA 1
ATOM 1509 C C . LYS A 1 182 ? 15.990 -31.880 -2.919 1.00 63.28 182 LYS A C 1
ATOM 1511 O O . LYS A 1 182 ? 14.815 -32.290 -3.036 1.00 63.28 182 LYS A O 1
#

Foldseek 3Di:
DDDDDDPDDDPDPPPPPVPPPPDQALVNLLVVVDDDPVVVVLLLVLQLVLLVLVVFDSPVVSRSLSVVVVVCVVVHLVVVQVSLLVVLVVVVVCVVVVVDALVSSVSSVVSVVSSCVSVVRDDPVVVSVVSRDDRPDPPPPDDDDPVRLVVVVPPPDPPVVNVVSCCCVVVVDDPVVVVVVD

Radius of gyration: 27.56 Å; Cα contacts (8 Å, |Δi|>4): 104; chains: 1; bounding box: 78×63×77 Å

Sequence (182 aa):
MGIELVNQRNESPDTRTLFPKSKKTAYSKFSYAIASEQTRDYYVRKFKVFLEYLEIPKEPFEDGVNLLYEQIQKEGTQWFSEALIDFIVDYKQKITRKQITAGTLRNYYKPIKLFCDMNDILLNWKLIARGIPSSKRAAMDRAPTLDEIHKLLEFPTDERVKPIILVMVSTGIRMESWEYLK

Mean predicted aligned error: 12.15 Å

Nearest PDB structures (foldseek):
  4l3u-assembly1_A  TM=3.748E-01  e=5.285E+00  Acinetobacter baumannii AYE
  6r1n-assembly1_A-2  TM=2.798E-01  e=3.790E+00  Staphylococcus aureus
  6u28-assembly2_D  TM=2.305E-01  e=8.701E+00  Homo sapiens

Secondary structure (DSSP, 8-state):
-------------------------HHHHHHHT---HHHHHHHHHHHHHHHHHTT---SSHHHHHHHHHHHHHHH-HHHHHHHHHHHHHHHHHHHHTTSS-HHHHHHHHHHHHHHHHHTT----HHHHHHHSPP-------PPPPHHHHHHHHHS---TTHHHHHHHHHHH---GGGGGGG-

Solvent-accessible surface area (backbone atoms only — not comparable to full-atom values): 11098 Å² total; per-residue (Å²): 140,81,82,86,81,77,82,81,76,81,76,74,78,78,82,71,73,73,69,76,80,68,80,78,47,63,42,54,41,36,53,69,74,47,89,46,67,70,58,42,54,52,35,52,63,34,36,36,59,53,33,51,70,71,73,36,56,50,72,62,53,57,60,27,50,37,50,50,51,53,48,35,72,72,68,30,62,64,54,52,52,50,56,53,46,50,55,51,53,56,50,47,53,39,33,74,70,65,75,47,53,47,54,55,55,53,54,37,47,50,40,51,51,49,40,29,65,52,62,72,54,82,68,69,58,72,64,58,54,70,72,56,62,80,62,86,64,82,75,89,75,69,79,81,49,72,69,56,52,50,51,68,65,67,47,99,58,63,80,72,51,53,59,53,53,50,49,38,70,75,68,65,58,57,82,73,52,57,71,76,72,109

pLDDT: mean 83.38, std 17.31, range [37.75, 96.31]